Protein AF-A0A381WAN0-F1 (afdb_monomer_lite)

Radius of gyration: 17.05 Å; chains: 1; bounding box: 45×41×44 Å

Structure (mmCIF, N/CA/C/O backbone):
data_AF-A0A381WAN0-F1
#
_entry.id   AF-A0A381WAN0-F1
#
loop_
_atom_site.group_PDB
_atom_site.id
_atom_site.type_symbol
_atom_site.label_atom_id
_atom_site.label_alt_id
_atom_site.label_comp_id
_atom_site.label_asym_id
_atom_site.label_entity_id
_atom_site.label_seq_id
_atom_site.pdbx_PDB_ins_code
_atom_site.Cartn_x
_atom_site.Cartn_y
_atom_site.Cartn_z
_atom_site.occupancy
_atom_site.B_iso_or_equiv
_atom_site.auth_seq_id
_atom_site.auth_comp_id
_atom_site.auth_asym_id
_atom_site.auth_atom_id
_atom_site.pdbx_PDB_model_num
ATOM 1 N N . VAL A 1 1 ? -12.094 -20.732 0.635 1.00 91.94 1 VAL A N 1
ATOM 2 C CA . VAL A 1 1 ? -12.073 -19.251 0.608 1.00 91.94 1 VAL A CA 1
ATOM 3 C C . VAL A 1 1 ? -11.289 -18.803 1.822 1.00 91.94 1 VAL A C 1
ATOM 5 O O . VAL A 1 1 ? -11.557 -19.321 2.898 1.00 91.94 1 VAL A O 1
ATOM 8 N N . GLU A 1 2 ? -10.312 -17.922 1.647 1.00 93.00 2 GLU A N 1
ATOM 9 C CA . GLU A 1 2 ? -9.372 -17.504 2.698 1.00 93.00 2 GLU A CA 1
ATOM 10 C C . GLU A 1 2 ? -9.428 -15.987 2.864 1.00 93.00 2 GLU A C 1
ATOM 12 O O . GLU A 1 2 ? -9.506 -15.272 1.869 1.00 93.00 2 GLU A O 1
ATOM 17 N N . GLN A 1 3 ? -9.417 -15.479 4.098 1.00 94.25 3 GLN A N 1
ATOM 18 C CA . GLN A 1 3 ? -9.355 -14.033 4.329 1.00 94.25 3 GLN A CA 1
ATOM 19 C C . GLN A 1 3 ? -7.931 -13.531 4.047 1.00 94.25 3 GLN A C 1
ATOM 21 O O . GLN A 1 3 ? -6.957 -14.141 4.480 1.00 94.25 3 GLN A O 1
ATOM 26 N N . ILE A 1 4 ? -7.819 -12.413 3.333 1.00 94.31 4 ILE A N 1
ATOM 27 C CA . ILE A 1 4 ? -6.548 -11.773 2.963 1.00 94.31 4 ILE A CA 1
ATOM 28 C C . ILE A 1 4 ? -6.602 -10.275 3.283 1.00 94.31 4 ILE A C 1
ATOM 30 O O . ILE A 1 4 ? -7.686 -9.714 3.445 1.00 94.31 4 ILE A O 1
ATOM 34 N N . GLY A 1 5 ? -5.443 -9.612 3.349 1.00 92.00 5 GLY A N 1
ATOM 35 C CA . GLY A 1 5 ? -5.375 -8.171 3.638 1.00 92.00 5 GLY A CA 1
ATOM 36 C C . GLY A 1 5 ? -6.009 -7.300 2.546 1.00 92.00 5 GLY A C 1
ATOM 37 O O . GLY A 1 5 ? -6.728 -6.354 2.848 1.00 92.00 5 GLY A O 1
ATOM 38 N N . TYR A 1 6 ? -5.787 -7.646 1.278 1.00 95.12 6 TYR A N 1
ATOM 39 C CA . TYR A 1 6 ? -6.431 -7.028 0.118 1.00 95.12 6 TYR A CA 1
ATOM 40 C C . TYR A 1 6 ? -6.389 -7.985 -1.077 1.00 95.12 6 TYR A C 1
ATOM 42 O O . TYR A 1 6 ? -5.502 -8.837 -1.155 1.00 95.12 6 TYR A O 1
ATOM 50 N N . ALA A 1 7 ? -7.346 -7.859 -1.996 1.00 94.50 7 ALA A N 1
ATOM 51 C CA . ALA A 1 7 ? -7.358 -8.607 -3.250 1.00 94.50 7 ALA A CA 1
ATOM 52 C C . ALA A 1 7 ? -6.602 -7.849 -4.350 1.00 94.50 7 ALA A C 1
ATOM 54 O O . ALA A 1 7 ? -6.677 -6.624 -4.419 1.00 94.50 7 ALA A O 1
ATOM 55 N N . SER A 1 8 ? -5.912 -8.578 -5.232 1.00 92.81 8 SER A N 1
ATOM 56 C CA . SER A 1 8 ? -5.284 -7.973 -6.411 1.00 92.81 8 SER A CA 1
ATOM 57 C C . SER A 1 8 ? -6.340 -7.416 -7.364 1.00 92.81 8 SER A C 1
ATOM 59 O O . SER A 1 8 ? -7.332 -8.089 -7.657 1.00 92.81 8 SER A O 1
ATOM 61 N N . GLY A 1 9 ? -6.072 -6.239 -7.931 1.00 92.31 9 GLY A N 1
ATOM 62 C CA . GLY A 1 9 ? -6.914 -5.612 -8.955 1.00 92.31 9 GLY A CA 1
ATOM 63 C C . GLY A 1 9 ? -7.052 -6.437 -10.240 1.00 92.31 9 GLY A C 1
ATOM 64 O O . GLY A 1 9 ? -7.983 -6.215 -11.008 1.00 92.31 9 GLY A O 1
ATOM 65 N N . THR A 1 10 ? -6.182 -7.431 -10.453 1.00 91.06 10 THR A N 1
ATOM 66 C CA . THR A 1 10 ? -6.242 -8.347 -11.604 1.00 91.06 10 THR A CA 1
ATOM 67 C C . THR A 1 10 ? -7.562 -9.124 -11.665 1.00 91.06 10 THR A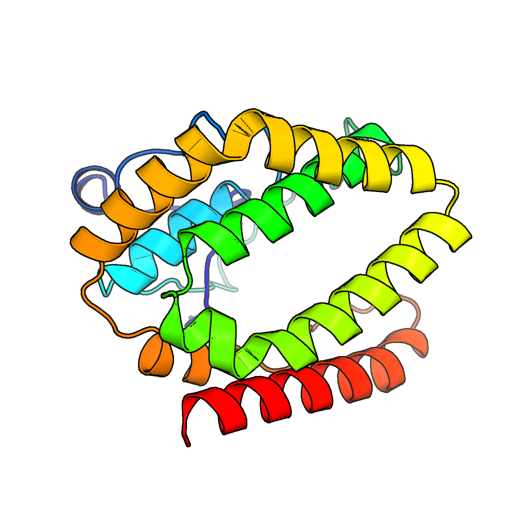 C 1
ATOM 69 O O . THR A 1 10 ? -8.105 -9.341 -12.744 1.00 91.06 10 THR A O 1
ATOM 72 N N . CYS A 1 11 ? -8.077 -9.550 -10.505 1.00 92.44 11 CYS A N 1
ATOM 73 C CA . CYS A 1 11 ? -9.336 -10.282 -10.371 1.00 92.44 11 CYS A CA 1
ATOM 74 C C . CYS A 1 11 ? -10.058 -9.836 -9.102 1.00 92.44 11 CYS A C 1
ATOM 76 O O . CYS A 1 11 ? -10.013 -10.517 -8.075 1.00 92.44 11 CYS A O 1
ATOM 78 N N . LEU A 1 12 ? -10.727 -8.689 -9.168 1.00 94.56 12 LEU A N 1
ATOM 79 C CA . LEU A 1 12 ? -11.474 -8.147 -8.042 1.00 94.56 12 LEU A CA 1
ATOM 80 C C . LEU A 1 12 ? -12.955 -8.043 -8.395 1.00 94.56 12 LEU A C 1
ATOM 82 O O . LEU A 1 12 ? -13.333 -7.417 -9.382 1.00 94.56 12 LEU A O 1
ATOM 86 N N . PHE A 1 13 ? -13.800 -8.625 -7.547 1.00 93.75 13 PHE A N 1
ATOM 87 C CA . PHE A 1 13 ? -15.247 -8.468 -7.618 1.00 93.75 13 PHE A CA 1
ATOM 88 C C . PHE A 1 13 ? -15.781 -8.028 -6.259 1.00 93.75 13 PHE A C 1
ATOM 90 O O . PHE A 1 13 ? -15.420 -8.589 -5.225 1.00 93.75 13 PHE A O 1
ATOM 97 N N . ALA A 1 14 ? -16.659 -7.030 -6.264 1.00 95.81 14 ALA A N 1
ATOM 98 C CA . ALA A 1 14 ? -17.357 -6.572 -5.075 1.00 95.81 14 ALA A CA 1
ATOM 99 C C . ALA A 1 14 ? -18.749 -6.042 -5.455 1.00 95.81 14 ALA A C 1
ATOM 101 O O . ALA A 1 14 ? -18.919 -5.500 -6.552 1.00 95.81 14 ALA A O 1
ATOM 102 N N . PRO A 1 15 ? -19.750 -6.144 -4.563 1.00 97.00 15 PRO A N 1
ATOM 103 C CA . PRO A 1 15 ? -21.035 -5.490 -4.767 1.00 97.00 15 PRO A CA 1
ATOM 104 C C . PRO A 1 15 ? -20.866 -3.982 -4.983 1.00 97.00 15 PRO A C 1
ATOM 106 O O . PRO A 1 15 ? -20.026 -3.346 -4.346 1.00 97.00 15 PRO A O 1
ATOM 109 N N . SER A 1 16 ? -21.721 -3.373 -5.808 1.00 97.25 16 SER A N 1
ATOM 110 C CA . SER A 1 16 ? -21.688 -1.920 -6.056 1.00 97.25 16 SER A CA 1
ATOM 111 C C . SER A 1 16 ? -21.803 -1.084 -4.772 1.00 97.25 16 SER A C 1
ATOM 113 O O . SER A 1 16 ? -21.262 0.018 -4.698 1.00 97.25 16 SER A O 1
ATOM 115 N N . SER A 1 17 ? -22.453 -1.617 -3.731 1.00 97.94 17 SER A N 1
ATOM 116 C CA . SER A 1 17 ? -22.525 -1.004 -2.401 1.00 97.94 17 SER A CA 1
ATOM 117 C C . SER A 1 17 ? -21.158 -0.827 -1.732 1.00 97.94 17 SER A C 1
ATOM 119 O O . SER A 1 17 ? -20.977 0.146 -1.002 1.00 97.94 17 SER A O 1
ATOM 121 N N . VAL A 1 18 ? -20.180 -1.700 -2.006 1.00 97.62 18 VAL A N 1
ATOM 122 C CA . VAL A 1 18 ? -18.802 -1.556 -1.511 1.00 97.62 18 VAL A CA 1
ATOM 123 C C . VAL A 1 18 ? -18.160 -0.314 -2.119 1.00 97.62 18 VAL A C 1
ATOM 125 O O . VAL A 1 18 ? -17.695 0.539 -1.374 1.00 97.62 18 VAL A O 1
ATOM 128 N N . PHE A 1 19 ? -18.218 -0.137 -3.441 1.00 97.00 19 PHE A N 1
ATOM 129 C CA . PHE A 1 19 ? -17.652 1.046 -4.104 1.00 97.00 19 PHE A CA 1
ATOM 130 C C . PHE A 1 19 ? -18.367 2.343 -3.717 1.00 97.00 19 PHE A C 1
ATOM 132 O O . PHE A 1 19 ? -17.719 3.371 -3.539 1.00 97.00 19 PHE A O 1
ATOM 139 N N . LYS A 1 20 ? -19.690 2.295 -3.505 1.00 97.50 20 LYS A N 1
ATOM 140 C CA . LYS A 1 20 ? -20.457 3.437 -2.977 1.00 97.50 20 LYS A CA 1
ATOM 141 C C . LYS A 1 20 ? -20.020 3.836 -1.564 1.00 97.50 20 LYS A C 1
ATOM 143 O O . LYS A 1 20 ? -20.083 5.012 -1.228 1.00 97.50 20 LYS A O 1
ATOM 148 N N . LYS A 1 21 ? -19.594 2.871 -0.740 1.00 97.38 21 LYS A N 1
ATOM 149 C CA . LYS A 1 21 ? -19.151 3.102 0.643 1.00 97.38 21 LYS A CA 1
ATOM 150 C C . LYS A 1 21 ? -17.671 3.488 0.741 1.00 97.38 21 LYS A C 1
ATOM 152 O O . LYS A 1 21 ? -17.328 4.347 1.540 1.00 97.38 21 LYS A O 1
ATOM 157 N N . VAL A 1 22 ? -16.804 2.829 -0.026 1.00 97.75 22 VAL A N 1
ATOM 158 C CA . VAL A 1 22 ? -15.337 2.968 0.045 1.00 97.75 22 VAL A CA 1
ATOM 159 C C . VAL A 1 22 ? -14.824 4.100 -0.853 1.00 97.75 22 VAL A C 1
ATOM 161 O O . VAL A 1 22 ? -13.784 4.692 -0.565 1.00 97.75 22 VAL A O 1
ATOM 164 N N . GLY A 1 23 ? -15.546 4.414 -1.931 1.00 97.06 23 GLY A N 1
ATOM 165 C CA . GLY A 1 23 ? -15.082 5.271 -3.019 1.00 97.06 23 GLY A CA 1
ATOM 166 C C . GLY A 1 23 ? -14.311 4.491 -4.088 1.00 97.06 23 GLY A C 1
ATOM 167 O O . GLY A 1 23 ? -13.930 3.335 -3.892 1.00 97.06 23 GLY A O 1
ATOM 168 N N . LEU A 1 24 ? -14.080 5.138 -5.231 1.00 96.06 24 LEU A N 1
ATOM 169 C CA . LEU A 1 24 ? -13.341 4.569 -6.365 1.00 96.06 24 LEU A CA 1
ATOM 170 C C . LEU A 1 24 ? -11.817 4.570 -6.114 1.00 96.06 24 LEU A C 1
ATOM 172 O O . LEU A 1 24 ? -11.365 4.746 -4.980 1.00 96.06 24 LEU A O 1
ATOM 176 N N . LEU A 1 25 ? -11.021 4.325 -7.158 1.00 97.19 25 LEU A N 1
ATOM 177 C CA . LEU A 1 25 ? -9.558 4.405 -7.102 1.00 97.19 25 LEU A CA 1
ATOM 178 C C . LEU A 1 25 ? -9.094 5.843 -6.841 1.00 97.19 25 LEU A C 1
ATOM 180 O O . LEU A 1 25 ? -9.738 6.802 -7.271 1.00 97.19 25 LEU A O 1
ATOM 184 N N . ASP A 1 26 ? -7.973 5.986 -6.137 1.00 97.62 26 ASP A N 1
ATOM 185 C CA . ASP A 1 26 ? -7.371 7.292 -5.896 1.00 97.62 26 ASP A CA 1
ATOM 186 C C . ASP A 1 26 ? -6.678 7.798 -7.174 1.00 97.62 26 ASP A C 1
ATOM 188 O O . ASP A 1 26 ? -5.692 7.197 -7.601 1.00 97.62 26 ASP A O 1
ATOM 192 N N . PRO A 1 27 ? -7.117 8.919 -7.779 1.00 97.12 27 PRO A N 1
ATOM 193 C CA . PRO A 1 27 ? -6.508 9.435 -9.005 1.00 97.12 27 PRO A CA 1
ATOM 194 C C . PRO A 1 27 ? -5.060 9.915 -8.813 1.00 97.12 27 PRO A C 1
ATOM 196 O O . PRO A 1 27 ? -4.377 10.227 -9.787 1.00 97.12 27 PRO A O 1
ATOM 199 N N . PHE A 1 28 ? -4.568 10.024 -7.575 1.00 97.69 28 PHE A N 1
ATOM 200 C CA . PHE A 1 28 ? -3.156 10.282 -7.300 1.00 97.69 28 PHE A CA 1
ATOM 201 C C . PHE A 1 28 ? -2.270 9.046 -7.506 1.00 97.69 28 PHE A C 1
ATOM 203 O O . PHE A 1 28 ? -1.055 9.205 -7.650 1.00 97.69 28 PHE A O 1
ATOM 210 N N . ILE A 1 29 ? -2.845 7.842 -7.514 1.00 97.56 29 ILE A N 1
ATOM 211 C CA . ILE A 1 29 ? -2.161 6.576 -7.781 1.00 97.56 29 ILE A CA 1
ATOM 212 C C . ILE A 1 29 ? -2.449 6.191 -9.234 1.00 97.56 29 ILE A C 1
ATOM 214 O O . ILE A 1 29 ? -3.497 5.642 -9.549 1.00 97.56 29 ILE A O 1
ATOM 218 N N . PHE A 1 30 ? -1.518 6.503 -10.136 1.00 94.56 30 PHE A N 1
ATOM 219 C CA . PHE A 1 30 ? -1.698 6.208 -11.560 1.00 94.56 30 PHE A CA 1
ATOM 220 C C . PHE A 1 30 ? -1.643 4.704 -11.864 1.00 94.56 30 PHE A C 1
ATOM 222 O O . PHE A 1 30 ? -2.495 4.191 -12.582 1.00 94.56 30 PHE A O 1
ATOM 229 N N . LEU A 1 31 ? -0.634 4.007 -11.331 1.00 92.44 31 LEU A N 1
ATOM 230 C CA . LEU A 1 31 ? -0.436 2.570 -11.517 1.00 92.44 31 LEU A CA 1
ATOM 231 C C . LEU A 1 31 ? 0.362 1.969 -10.352 1.00 92.44 31 LEU A C 1
ATOM 233 O O . LEU A 1 31 ? 1.216 2.654 -9.790 1.00 92.44 31 LEU A O 1
ATOM 237 N N . TYR A 1 32 ? 0.114 0.694 -10.039 1.00 94.75 32 TYR A N 1
ATOM 238 C CA . TYR A 1 32 ? 0.638 -0.056 -8.886 1.00 94.75 32 TYR A CA 1
ATOM 239 C C . TYR A 1 32 ? 0.209 0.502 -7.521 1.00 94.75 32 TYR A C 1
ATOM 241 O O . TYR A 1 32 ? 0.368 1.689 -7.238 1.00 94.75 32 TYR A O 1
ATOM 249 N N . HIS A 1 33 ? -0.214 -0.399 -6.629 1.00 97.50 33 HIS A N 1
ATOM 250 C CA . HIS A 1 33 ? -0.745 -0.106 -5.290 1.00 97.50 33 HIS A CA 1
ATOM 251 C C . HIS A 1 33 ? -2.099 0.622 -5.266 1.00 97.50 33 HIS A C 1
ATOM 253 O O . HIS A 1 33 ? -2.565 1.003 -4.196 1.00 97.50 33 HIS A O 1
ATOM 259 N N . ASP A 1 34 ? -2.756 0.787 -6.407 1.00 97.31 34 ASP A N 1
ATOM 260 C CA . ASP A 1 34 ? -4.132 1.275 -6.514 1.00 97.31 34 ASP A CA 1
ATOM 261 C C . ASP A 1 34 ? -5.132 0.261 -5.935 1.00 97.31 34 ASP A C 1
ATOM 263 O O . ASP A 1 34 ? -6.061 0.633 -5.214 1.00 97.31 34 ASP A O 1
ATOM 267 N N . ASP A 1 35 ? -4.880 -1.029 -6.160 1.00 96.88 35 ASP A N 1
ATOM 268 C CA . ASP A 1 35 ? -5.606 -2.135 -5.536 1.00 96.88 35 ASP A CA 1
ATOM 269 C C . ASP A 1 35 ? -5.309 -2.271 -4.034 1.00 96.88 35 ASP A C 1
ATOM 271 O O . ASP A 1 35 ? -6.233 -2.468 -3.239 1.00 96.88 35 ASP A O 1
ATOM 275 N N . LEU A 1 36 ? -4.046 -2.093 -3.630 1.00 97.31 36 LEU A N 1
ATOM 276 C CA . LEU A 1 36 ? -3.643 -2.007 -2.224 1.00 97.31 36 LEU A CA 1
ATOM 277 C C . LEU A 1 36 ? -4.386 -0.871 -1.512 1.00 97.31 36 LEU A C 1
ATOM 279 O O . LEU A 1 36 ? -4.966 -1.112 -0.459 1.00 97.31 36 LEU A O 1
ATOM 283 N N . ASP A 1 37 ? -4.386 0.345 -2.067 1.00 98.44 37 ASP A N 1
ATOM 284 C CA . ASP A 1 37 ? -5.087 1.494 -1.484 1.00 98.44 37 ASP A CA 1
ATOM 285 C C . ASP A 1 37 ? -6.586 1.217 -1.327 1.00 98.44 37 ASP A C 1
ATOM 287 O O . ASP A 1 37 ? -7.147 1.428 -0.249 1.00 98.44 37 ASP A O 1
ATOM 291 N N . LEU A 1 38 ? -7.235 0.699 -2.374 1.00 98.12 38 LEU A N 1
ATOM 292 C CA . LEU A 1 38 ? -8.654 0.353 -2.332 1.00 98.12 38 LEU A CA 1
ATOM 293 C C . LEU A 1 38 ? -8.954 -0.689 -1.248 1.00 98.12 38 LEU A C 1
ATOM 295 O O . LEU A 1 38 ? -9.888 -0.513 -0.460 1.00 98.12 38 LEU A O 1
ATOM 299 N N . GLY A 1 39 ? -8.162 -1.760 -1.194 1.00 97.62 39 GLY A N 1
ATOM 300 C CA . GLY A 1 39 ? -8.316 -2.820 -0.204 1.00 97.62 39 GLY A CA 1
ATOM 301 C C . GLY A 1 39 ? -8.050 -2.345 1.223 1.00 97.62 39 GLY A C 1
ATOM 302 O O . GLY A 1 39 ? -8.791 -2.709 2.135 1.00 97.62 39 GLY A O 1
ATOM 303 N N . TRP A 1 40 ? -7.060 -1.474 1.421 1.00 98.00 40 TRP A N 1
ATOM 304 C CA . TRP A 1 40 ? -6.745 -0.916 2.735 1.00 98.00 40 TRP A CA 1
ATOM 305 C C . TRP A 1 40 ? -7.866 -0.002 3.238 1.00 98.00 40 TRP A C 1
ATOM 307 O O . TRP A 1 40 ? -8.312 -0.156 4.377 1.00 98.00 40 TRP A O 1
ATOM 317 N N . ARG A 1 41 ? -8.418 0.868 2.379 1.00 98.31 41 ARG A N 1
ATOM 318 C CA . ARG A 1 41 ? -9.607 1.674 2.722 1.00 98.31 41 ARG A CA 1
ATOM 319 C C . ARG A 1 41 ? -10.810 0.805 3.056 1.00 98.31 41 ARG A C 1
ATOM 321 O O . ARG A 1 41 ? -11.540 1.094 4.002 1.00 98.31 41 ARG A O 1
ATOM 328 N N . ALA A 1 42 ? -11.028 -0.268 2.296 1.00 98.19 42 ALA A N 1
ATOM 329 C CA . ALA A 1 42 ? -12.093 -1.220 2.583 1.00 98.19 42 ALA A CA 1
ATOM 330 C C . ALA A 1 42 ? -11.905 -1.854 3.973 1.00 98.19 42 ALA A C 1
ATOM 332 O O . ALA A 1 42 ? -12.842 -1.846 4.778 1.00 98.19 42 ALA A O 1
ATOM 333 N N . ALA A 1 43 ? -10.688 -2.301 4.294 1.00 97.94 43 ALA A N 1
ATOM 334 C CA . ALA A 1 43 ? -10.353 -2.883 5.590 1.00 97.94 43 ALA A CA 1
ATOM 335 C C . ALA A 1 43 ? -10.548 -1.884 6.746 1.00 97.94 43 ALA A C 1
ATOM 337 O O . ALA A 1 43 ? -11.203 -2.216 7.734 1.00 97.94 43 ALA A O 1
ATOM 338 N N . GLN A 1 44 ? -10.105 -0.630 6.590 1.00 98.19 44 GLN A N 1
ATOM 339 C CA . GLN A 1 44 ? -10.341 0.465 7.549 1.00 98.19 44 GLN A CA 1
ATOM 340 C C . GLN A 1 44 ? -11.831 0.733 7.812 1.00 98.19 44 GLN A C 1
ATOM 342 O O . GLN A 1 44 ? -12.189 1.237 8.876 1.00 98.19 44 GLN A O 1
ATOM 347 N N . LEU A 1 45 ? -12.711 0.378 6.871 1.00 98.19 45 LEU A N 1
ATOM 348 C CA . LEU A 1 45 ? -14.168 0.491 6.983 1.00 98.19 45 LEU A CA 1
ATOM 349 C C . LEU A 1 45 ? -14.860 -0.813 7.428 1.00 98.19 45 LEU A C 1
ATOM 351 O O . LEU A 1 45 ? -16.100 -0.886 7.399 1.00 98.19 45 LEU A O 1
ATOM 355 N N . GLY A 1 46 ? -14.080 -1.825 7.821 1.00 97.12 46 GLY A N 1
ATOM 356 C CA . GLY A 1 46 ? -14.543 -3.135 8.287 1.00 97.12 46 GLY A CA 1
ATOM 357 C C . GLY A 1 46 ? -14.973 -4.091 7.171 1.00 97.12 46 GLY A C 1
ATOM 358 O O . GLY A 1 46 ? -15.685 -5.058 7.437 1.00 97.12 46 GLY A O 1
ATOM 359 N N . ILE A 1 47 ? -14.603 -3.821 5.918 1.00 97.62 47 ILE A N 1
ATOM 360 C CA . ILE A 1 47 ? -14.927 -4.670 4.767 1.00 97.62 47 ILE A CA 1
ATOM 361 C C . ILE A 1 47 ? -13.756 -5.621 4.525 1.00 97.62 47 ILE A C 1
ATOM 363 O O . ILE A 1 47 ? -12.637 -5.193 4.256 1.00 97.62 47 ILE A O 1
ATOM 367 N N . LYS A 1 48 ? -14.027 -6.922 4.621 1.00 96.25 48 LYS A N 1
ATOM 368 C CA . LYS A 1 48 ? -13.015 -7.975 4.506 1.00 96.25 48 LYS A CA 1
ATOM 369 C C . LYS A 1 48 ? -12.760 -8.352 3.047 1.00 96.25 48 LYS A C 1
ATOM 371 O O . LYS A 1 48 ? -13.699 -8.429 2.255 1.00 96.25 48 LYS A O 1
ATOM 376 N N . SER A 1 49 ? -11.501 -8.639 2.725 1.00 96.69 49 SER A N 1
ATOM 377 C CA . SER A 1 49 ? -11.089 -9.189 1.429 1.00 96.69 49 SER A CA 1
ATOM 378 C C . SER A 1 49 ? -10.874 -10.697 1.525 1.00 96.69 49 SER A C 1
ATOM 380 O O . SER A 1 49 ? -10.427 -11.203 2.557 1.00 96.69 49 SER A O 1
ATOM 382 N N . TYR A 1 50 ? -11.167 -11.416 0.440 1.00 96.06 50 TYR A N 1
ATOM 383 C CA . TYR A 1 50 ? -11.062 -12.872 0.394 1.00 96.06 50 TYR A CA 1
ATOM 384 C C . TYR A 1 50 ? -10.395 -13.364 -0.890 1.00 96.06 50 TYR A C 1
ATOM 386 O O . TYR A 1 50 ? -10.673 -12.865 -1.978 1.00 96.06 50 TYR A O 1
ATOM 394 N N . TYR A 1 51 ? -9.559 -14.391 -0.756 1.00 94.56 51 TYR A N 1
ATOM 395 C CA . TYR A 1 51 ? -9.016 -15.186 -1.848 1.00 94.56 51 TYR A CA 1
ATOM 396 C C . TYR A 1 51 ? -9.903 -16.412 -2.110 1.00 94.56 51 TYR A C 1
ATOM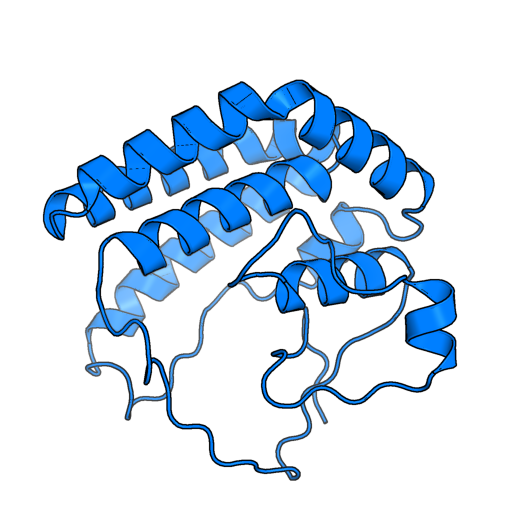 398 O O . TYR A 1 51 ? -10.258 -17.163 -1.190 1.00 94.56 51 TYR A O 1
ATOM 406 N N . VAL A 1 52 ? -10.261 -16.629 -3.378 1.00 95.25 52 VAL A N 1
ATOM 407 C CA . VAL A 1 52 ? -11.117 -17.736 -3.826 1.00 95.25 52 VAL A CA 1
ATOM 408 C C . VAL A 1 52 ? -10.311 -18.640 -4.768 1.00 95.25 52 VAL A C 1
ATOM 410 O O . VAL A 1 52 ? -10.295 -18.390 -5.971 1.00 95.25 52 VAL A O 1
ATOM 413 N N . PRO A 1 53 ? -9.649 -19.701 -4.263 1.00 92.19 53 PRO A N 1
ATOM 414 C CA . PRO A 1 53 ? -8.730 -20.514 -5.068 1.00 92.19 53 PRO A CA 1
ATOM 415 C C . PRO A 1 53 ? -9.413 -21.296 -6.201 1.00 92.19 53 PRO A C 1
ATOM 417 O O . PRO A 1 53 ? -8.748 -21.713 -7.141 1.00 92.19 53 PRO A O 1
ATOM 420 N N . SER A 1 54 ? -10.733 -21.494 -6.132 1.00 94.56 54 SER A N 1
ATOM 421 C CA . SER A 1 54 ? -11.514 -22.135 -7.196 1.00 94.56 54 SER A CA 1
ATOM 422 C C . SER A 1 54 ? -11.816 -21.211 -8.383 1.00 94.56 54 SER A C 1
ATOM 424 O O . SER A 1 54 ? -12.274 -21.695 -9.413 1.00 94.56 54 SER A O 1
ATOM 426 N N . SER A 1 55 ? -11.588 -19.899 -8.257 1.00 92.12 55 SER A N 1
ATOM 427 C CA . SER A 1 55 ? -11.792 -18.918 -9.327 1.00 92.12 55 SER A CA 1
ATOM 428 C C . SER A 1 55 ? -10.445 -18.538 -9.930 1.00 92.12 55 SER A C 1
ATOM 430 O O . SER A 1 55 ? -9.722 -17.711 -9.376 1.00 92.12 55 SER A O 1
ATOM 432 N N . VAL A 1 56 ? -10.101 -19.146 -11.063 1.00 91.25 56 VAL A N 1
ATOM 433 C CA . VAL A 1 56 ? -8.797 -18.965 -11.712 1.00 91.25 56 VAL A CA 1
ATOM 434 C C . VAL A 1 56 ? -8.942 -18.076 -12.942 1.00 91.25 56 VAL A C 1
ATOM 436 O O . VAL A 1 56 ? -9.746 -18.361 -13.826 1.00 91.25 56 VAL A O 1
ATOM 439 N N . ILE A 1 57 ? -8.120 -17.029 -13.016 1.00 90.31 57 ILE A N 1
ATOM 440 C CA . ILE A 1 57 ? -7.922 -16.235 -14.231 1.00 90.31 57 ILE A CA 1
ATOM 441 C C . ILE A 1 57 ? -6.444 -16.248 -14.626 1.00 90.31 57 ILE A C 1
ATOM 443 O O . ILE A 1 57 ? -5.562 -16.282 -13.767 1.00 90.31 57 ILE A O 1
ATOM 447 N N . TYR A 1 58 ? -6.167 -16.204 -15.927 1.00 89.00 58 TYR A N 1
ATOM 448 C CA . TYR A 1 58 ? -4.804 -16.132 -16.448 1.00 89.00 58 TYR A CA 1
ATOM 449 C C . TYR A 1 58 ? -4.456 -14.681 -16.773 1.00 89.00 58 TYR A C 1
ATOM 451 O O . TYR A 1 58 ? -5.165 -14.024 -17.533 1.00 89.00 58 TYR A O 1
ATOM 459 N N . HIS A 1 59 ? -3.361 -14.183 -16.201 1.00 85.44 59 HIS A N 1
ATOM 460 C CA . HIS A 1 59 ? -2.893 -12.814 -16.393 1.00 85.44 59 HIS A CA 1
ATOM 461 C C . HIS A 1 59 ? -1.449 -12.804 -16.896 1.00 85.44 59 HIS A C 1
ATOM 463 O O . HIS A 1 59 ? -0.583 -13.469 -16.328 1.00 85.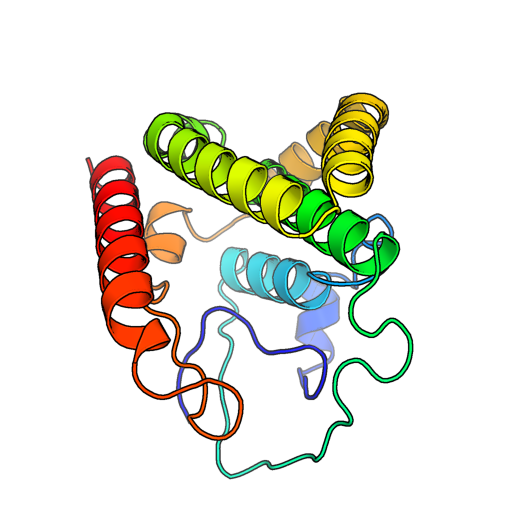44 59 HIS A O 1
ATOM 469 N N . ALA A 1 60 ? -1.189 -12.042 -17.959 1.00 83.31 60 ALA A N 1
ATOM 470 C CA . ALA A 1 60 ? 0.152 -11.856 -18.498 1.00 83.31 60 ALA A CA 1
ATOM 471 C C . ALA A 1 60 ? 0.901 -10.792 -17.679 1.00 83.31 60 ALA A C 1
ATOM 473 O O . ALA A 1 60 ? 0.671 -9.591 -17.830 1.00 83.31 60 ALA A O 1
ATOM 474 N N . GLU A 1 61 ? 1.792 -11.236 -16.792 1.00 72.75 61 GLU A N 1
ATOM 475 C CA . GLU A 1 61 ? 2.505 -10.347 -15.876 1.00 72.75 61 GLU A CA 1
ATOM 476 C C . GLU A 1 61 ? 3.473 -9.400 -16.609 1.00 72.75 61 GLU A C 1
ATOM 478 O O . GLU A 1 61 ? 4.216 -9.803 -17.501 1.00 72.75 61 GLU A O 1
ATOM 483 N N . SER A 1 62 ? 3.522 -8.133 -16.173 1.00 70.31 62 SER A N 1
ATOM 484 C CA . SER A 1 62 ? 4.537 -7.145 -16.578 1.00 70.31 62 SER A CA 1
ATOM 485 C C . SER A 1 62 ? 4.650 -6.895 -18.092 1.00 70.31 62 SER A C 1
ATOM 487 O O . SER A 1 62 ? 5.679 -6.393 -18.544 1.00 70.31 62 SER A O 1
ATOM 489 N N . TYR A 1 63 ? 3.589 -7.170 -18.856 1.00 69.81 63 TYR A N 1
ATOM 490 C CA . TYR A 1 63 ? 3.588 -7.108 -20.321 1.00 69.81 63 TYR A CA 1
ATOM 491 C C . TYR A 1 63 ? 4.039 -5.752 -20.891 1.00 69.81 63 TYR A C 1
ATOM 493 O O . TYR A 1 63 ? 4.791 -5.711 -21.858 1.00 69.81 63 TYR A O 1
ATOM 501 N N . MET A 1 64 ? 3.618 -4.637 -20.279 1.00 72.06 64 MET A N 1
ATOM 502 C CA . MET A 1 64 ? 3.925 -3.298 -20.801 1.00 72.06 64 MET A CA 1
ATOM 503 C C . MET A 1 64 ? 5.249 -2.713 -20.297 1.00 72.06 64 MET A C 1
ATOM 505 O O . MET A 1 64 ? 6.037 -2.201 -21.084 1.00 72.06 64 MET A O 1
ATOM 509 N N . LEU A 1 65 ? 5.489 -2.731 -18.981 1.00 76.94 65 LEU A N 1
ATOM 510 C CA . LEU A 1 65 ? 6.632 -2.023 -18.385 1.00 76.94 65 LEU A CA 1
ATOM 511 C C . LEU A 1 65 ? 7.851 -2.922 -18.138 1.00 76.94 65 LEU A C 1
ATOM 513 O O . LEU A 1 65 ? 8.961 -2.410 -18.001 1.00 76.94 65 LEU A O 1
ATOM 517 N N . GLY A 1 66 ? 7.689 -4.246 -18.068 1.00 84.25 66 GLY A N 1
ATOM 518 C CA . GLY A 1 66 ? 8.799 -5.148 -17.758 1.00 84.25 66 GLY A CA 1
ATOM 519 C C . GLY A 1 66 ? 9.558 -4.736 -16.487 1.00 84.25 66 GLY A C 1
ATOM 520 O O . GLY A 1 66 ? 8.957 -4.370 -15.477 1.00 84.25 66 GLY A O 1
ATOM 521 N N . TRP A 1 67 ? 10.889 -4.789 -16.535 1.00 84.94 67 TRP A N 1
ATOM 522 C CA . TRP A 1 67 ? 11.792 -4.347 -15.465 1.00 84.94 67 TRP A CA 1
ATOM 523 C C . TRP A 1 67 ? 12.479 -3.030 -15.842 1.00 84.94 67 TRP A C 1
ATOM 525 O O . TRP A 1 67 ? 13.645 -3.015 -16.227 1.00 84.94 67 TRP A O 1
ATOM 535 N N . ASN A 1 68 ? 11.754 -1.914 -15.745 1.00 92.19 68 ASN A N 1
ATOM 536 C CA . ASN A 1 68 ? 12.275 -0.596 -16.107 1.00 92.19 68 ASN A CA 1
ATOM 537 C C . ASN A 1 68 ? 12.184 0.430 -14.962 1.00 92.19 68 ASN A C 1
ATOM 539 O O . ASN A 1 68 ? 11.449 0.257 -13.988 1.00 92.19 68 ASN A O 1
ATOM 543 N N . SER A 1 69 ? 12.926 1.529 -15.111 1.00 94.44 69 SER A N 1
ATOM 544 C CA . SER A 1 69 ? 13.001 2.632 -14.138 1.00 94.44 69 SER A CA 1
ATOM 545 C C . SER A 1 69 ? 11.633 3.251 -13.806 1.00 94.44 69 SER A C 1
ATOM 547 O O . SER A 1 69 ? 11.401 3.693 -12.681 1.00 94.44 69 SER A O 1
ATOM 549 N N . GLU A 1 70 ? 10.698 3.252 -14.759 1.00 95.31 70 GLU A N 1
ATOM 550 C CA . GLU A 1 70 ? 9.363 3.821 -14.569 1.00 95.31 70 GLU A CA 1
ATOM 551 C C . GLU A 1 70 ? 8.504 2.959 -13.643 1.00 95.31 70 GLU A C 1
ATOM 553 O O . GLU A 1 70 ? 7.900 3.476 -12.704 1.00 95.31 70 GLU A O 1
ATOM 558 N N . LYS A 1 71 ? 8.532 1.633 -13.815 1.00 94.50 71 LYS A N 1
ATOM 559 C CA . LYS A 1 71 ? 7.868 0.694 -12.903 1.00 94.50 71 LYS A CA 1
ATOM 560 C C . LYS A 1 71 ? 8.343 0.881 -11.466 1.00 94.50 71 LYS A C 1
ATOM 562 O O . LYS A 1 71 ? 7.528 0.993 -10.553 1.00 94.50 71 LYS A O 1
ATOM 567 N N . PHE A 1 72 ? 9.658 0.933 -11.270 1.00 96.00 72 PHE A N 1
ATOM 568 C CA . PHE A 1 72 ? 10.252 1.083 -9.943 1.00 96.00 72 PHE A CA 1
ATOM 569 C C . PHE A 1 72 ? 9.985 2.464 -9.326 1.00 96.00 72 PHE A C 1
ATOM 571 O O . PHE A 1 72 ? 9.817 2.565 -8.114 1.00 96.00 72 PHE A O 1
ATOM 578 N N . PHE A 1 73 ? 9.859 3.518 -10.135 1.00 97.94 73 PHE A N 1
ATOM 579 C CA . PHE A 1 73 ? 9.403 4.819 -9.640 1.00 97.94 73 PHE A CA 1
ATOM 580 C C . PHE A 1 73 ? 7.989 4.737 -9.053 1.00 97.94 73 PHE A C 1
ATOM 582 O O . PHE A 1 73 ? 7.794 5.131 -7.904 1.00 97.94 73 PHE A O 1
ATOM 589 N N . TRP A 1 74 ? 7.028 4.185 -9.800 1.00 97.62 74 TRP A N 1
ATOM 590 C CA . TRP A 1 74 ? 5.641 4.084 -9.342 1.00 97.62 74 TRP A CA 1
ATOM 591 C C . TRP A 1 74 ? 5.484 3.173 -8.126 1.00 97.62 74 TRP A C 1
ATOM 593 O O . TRP A 1 74 ? 4.810 3.556 -7.170 1.00 97.62 74 TRP A O 1
ATOM 603 N N . LEU A 1 75 ? 6.157 2.016 -8.116 1.00 96.88 75 LEU A N 1
ATOM 604 C CA . LEU A 1 75 ? 6.152 1.104 -6.969 1.00 96.88 75 LEU A CA 1
ATOM 605 C C . LEU A 1 75 ? 6.619 1.810 -5.694 1.00 96.88 75 LEU A C 1
ATOM 607 O O . LEU A 1 75 ? 5.921 1.790 -4.685 1.00 96.88 75 LEU A O 1
ATOM 611 N N . GLU A 1 76 ? 7.773 2.476 -5.731 1.00 98.06 76 GLU A N 1
ATOM 612 C CA . GLU A 1 76 ? 8.309 3.106 -4.527 1.00 98.06 76 GLU A CA 1
ATOM 613 C C . GLU A 1 76 ? 7.504 4.319 -4.078 1.00 98.06 76 GLU A C 1
ATOM 615 O O . GLU A 1 76 ? 7.203 4.468 -2.889 1.00 98.06 76 GLU A O 1
ATOM 620 N N . ARG A 1 77 ? 7.148 5.185 -5.031 1.00 98.25 77 ARG A N 1
ATOM 621 C CA . ARG A 1 77 ? 6.365 6.385 -4.756 1.00 98.25 77 ARG A CA 1
ATOM 622 C C . ARG A 1 77 ? 5.041 5.990 -4.105 1.00 98.25 77 ARG A C 1
ATOM 624 O O . ARG A 1 77 ? 4.699 6.535 -3.056 1.00 98.25 77 ARG A O 1
ATOM 631 N N . ASN A 1 78 ? 4.321 5.022 -4.674 1.00 98.62 78 ASN A N 1
ATOM 632 C CA . ASN A 1 78 ? 3.007 4.625 -4.169 1.00 98.62 78 ASN A CA 1
ATOM 633 C C . ASN A 1 78 ? 3.091 3.798 -2.882 1.00 98.62 78 ASN A C 1
ATOM 635 O O . ASN A 1 78 ? 2.234 3.965 -2.015 1.00 98.62 78 ASN A O 1
ATOM 639 N N . ARG A 1 79 ? 4.147 2.994 -2.687 1.00 98.12 79 ARG A N 1
ATOM 640 C CA . ARG A 1 79 ? 4.411 2.309 -1.411 1.00 98.12 79 ARG A CA 1
ATOM 641 C C . ARG A 1 79 ? 4.502 3.309 -0.261 1.00 98.12 79 ARG A C 1
ATOM 643 O O . ARG A 1 79 ? 3.816 3.151 0.746 1.00 98.12 79 ARG A O 1
ATOM 650 N N . LYS A 1 80 ? 5.336 4.344 -0.402 1.00 98.38 80 LYS A N 1
ATOM 651 C CA . LYS A 1 80 ? 5.500 5.375 0.634 1.00 98.38 80 LYS A CA 1
ATOM 652 C C . LYS A 1 80 ? 4.256 6.241 0.795 1.00 98.38 80 LYS A C 1
ATOM 654 O O . LYS A 1 80 ? 3.889 6.521 1.930 1.00 98.38 80 LYS A O 1
ATOM 659 N N . TYR A 1 81 ? 3.588 6.596 -0.303 1.00 98.75 81 TYR A N 1
ATOM 660 C CA . TYR A 1 81 ? 2.300 7.286 -0.254 1.00 98.75 81 TYR A CA 1
ATOM 661 C C . TYR A 1 81 ? 1.289 6.530 0.615 1.00 98.75 81 TYR A C 1
ATOM 663 O O . TYR A 1 81 ? 0.793 7.097 1.582 1.00 98.75 81 TYR A O 1
ATOM 671 N N . CYS A 1 82 ? 1.073 5.236 0.348 1.00 98.56 82 CYS A N 1
ATOM 672 C CA . CYS A 1 82 ? 0.135 4.418 1.116 1.00 98.56 82 CYS A CA 1
ATOM 673 C C . CYS A 1 82 ? 0.510 4.359 2.603 1.00 98.56 82 CYS A C 1
ATOM 675 O O . CYS A 1 82 ? -0.351 4.516 3.461 1.00 98.56 82 CYS A O 1
ATOM 677 N N . LEU A 1 83 ? 1.798 4.188 2.927 1.00 98.12 83 LEU A N 1
ATOM 678 C CA . LEU A 1 83 ? 2.259 4.198 4.320 1.00 98.12 83 LEU A CA 1
ATOM 679 C C . LEU A 1 83 ? 1.968 5.533 5.025 1.00 98.12 83 LEU A C 1
ATOM 681 O O . LEU A 1 83 ? 1.639 5.527 6.207 1.00 98.12 83 LEU A O 1
ATOM 685 N N . GLN A 1 84 ? 2.095 6.659 4.319 1.00 98.25 84 GLN A N 1
ATOM 686 C CA . GLN A 1 84 ? 1.863 8.001 4.862 1.00 98.25 84 GLN A CA 1
ATOM 687 C C . GLN A 1 84 ? 0.380 8.359 4.992 1.00 98.25 84 GLN A C 1
ATOM 689 O O . GLN A 1 84 ? 0.044 9.212 5.808 1.00 98.25 84 GLN A O 1
ATOM 694 N N . THR A 1 85 ? -0.495 7.758 4.183 1.00 98.56 85 THR A N 1
ATOM 695 C CA . THR A 1 85 ? -1.928 8.081 4.180 1.00 98.56 85 THR A CA 1
ATOM 696 C C . THR A 1 85 ? -2.782 7.099 4.968 1.00 98.56 85 THR A C 1
ATOM 698 O O . THR A 1 85 ? -3.864 7.485 5.398 1.00 98.56 85 THR A O 1
ATOM 701 N N . HIS A 1 86 ? -2.334 5.851 5.153 1.00 98.31 86 HIS A N 1
ATOM 702 C CA . HIS A 1 86 ? -3.135 4.807 5.807 1.00 98.31 86 HIS A CA 1
ATOM 703 C C . HIS A 1 86 ? -2.808 4.587 7.277 1.00 98.31 86 HIS A C 1
ATOM 705 O O . HIS A 1 86 ? -3.708 4.218 8.031 1.00 98.31 86 HIS A O 1
ATOM 711 N N . TYR A 1 87 ? -1.566 4.816 7.702 1.00 98.00 87 TYR A N 1
ATOM 712 C CA . TYR A 1 87 ? -1.209 4.735 9.116 1.00 98.00 87 TYR A CA 1
ATOM 713 C C . TYR A 1 87 ? -1.436 6.067 9.815 1.00 98.00 87 TYR A C 1
ATOM 715 O O . TYR A 1 87 ? -0.953 7.100 9.357 1.00 98.00 87 TYR A O 1
ATOM 723 N N . SER A 1 88 ? -2.107 6.012 10.963 1.00 97.88 88 SER A N 1
ATOM 724 C CA . SER A 1 88 ? -2.183 7.096 11.938 1.00 97.88 88 SER A CA 1
ATOM 725 C C . SER A 1 88 ? -0.781 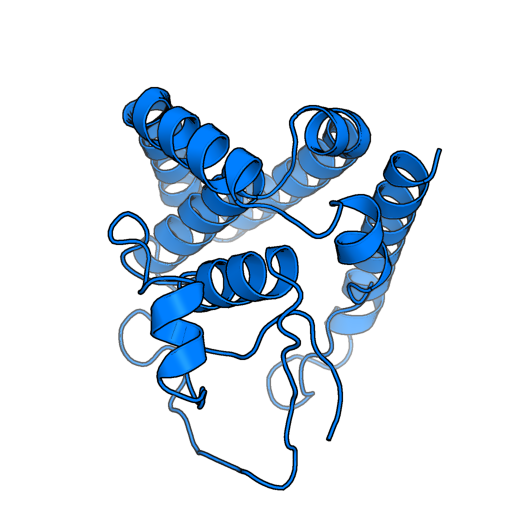7.579 12.309 1.00 97.88 88 SER A C 1
ATOM 727 O O . SER A 1 88 ? 0.190 6.811 12.319 1.00 97.88 88 SER A O 1
ATOM 729 N N . LYS A 1 89 ? -0.668 8.859 12.672 1.00 97.19 89 LYS A N 1
ATOM 730 C CA . LYS A 1 89 ? 0.602 9.451 13.130 1.00 97.19 89 LYS A CA 1
ATOM 731 C C . LYS A 1 89 ? 1.222 8.680 14.306 1.00 97.19 89 LYS A C 1
ATOM 733 O O . LYS A 1 89 ? 2.443 8.540 14.345 1.00 97.19 89 LYS A O 1
ATOM 738 N N . ASP A 1 90 ? 0.401 8.152 15.217 1.00 97.06 90 ASP A N 1
ATOM 739 C CA . ASP A 1 90 ? 0.854 7.325 16.346 1.00 97.06 90 ASP A CA 1
ATOM 740 C C . ASP A 1 90 ? 1.477 6.006 15.868 1.00 97.06 90 ASP A C 1
ATOM 742 O O . ASP A 1 90 ? 2.652 5.737 16.128 1.00 97.06 90 ASP A O 1
ATOM 746 N N . THR A 1 91 ? 0.736 5.233 15.068 1.00 97.81 91 THR A N 1
ATOM 747 C CA . THR A 1 91 ? 1.224 3.958 14.521 1.00 97.81 91 THR A CA 1
ATOM 748 C C . THR A 1 91 ? 2.485 4.159 13.695 1.00 97.81 91 THR A C 1
ATOM 750 O O . THR A 1 91 ? 3.471 3.445 13.887 1.00 97.81 91 THR A O 1
ATOM 753 N N . TYR A 1 92 ? 2.491 5.166 12.817 1.00 97.31 92 TYR A N 1
ATOM 754 C CA . TYR A 1 92 ? 3.645 5.496 11.986 1.00 97.31 92 TYR A CA 1
ATOM 755 C C . TYR A 1 92 ? 4.880 5.825 12.836 1.00 97.31 92 TYR A C 1
ATOM 757 O O . TYR A 1 92 ? 5.977 5.361 12.521 1.00 97.31 92 TYR A O 1
ATOM 765 N N . SER A 1 93 ? 4.711 6.582 13.926 1.00 97.38 93 SER A N 1
ATOM 766 C CA . SER A 1 93 ? 5.787 6.911 14.869 1.00 97.38 93 SER A CA 1
ATOM 767 C C . SER A 1 93 ? 6.352 5.657 15.545 1.00 97.38 93 SER A C 1
ATOM 769 O O . SER A 1 93 ? 7.566 5.432 15.516 1.00 97.38 93 SER A O 1
ATOM 771 N N . LYS A 1 94 ? 5.481 4.775 16.055 1.00 97.44 94 LYS A N 1
ATOM 772 C CA . LYS A 1 94 ? 5.870 3.515 16.715 1.00 97.44 94 LYS A CA 1
ATOM 773 C C . LYS A 1 94 ? 6.696 2.602 15.803 1.00 97.44 94 LYS A C 1
ATOM 775 O O . LYS A 1 94 ? 7.698 2.024 16.230 1.00 97.44 94 LYS A O 1
ATOM 780 N N . ILE A 1 95 ? 6.333 2.500 14.522 1.00 97.12 95 ILE A N 1
ATOM 781 C CA . ILE A 1 95 ? 7.042 1.641 13.556 1.00 97.12 95 ILE A CA 1
ATOM 782 C C . ILE A 1 95 ? 8.145 2.358 12.772 1.00 97.12 95 ILE A C 1
ATOM 784 O O . ILE A 1 95 ? 8.820 1.718 11.959 1.00 97.12 95 ILE A O 1
ATOM 788 N N . HIS A 1 96 ? 8.377 3.650 13.018 1.00 96.88 96 HIS A N 1
ATOM 789 C CA . HIS A 1 96 ? 9.277 4.484 12.220 1.00 96.88 96 HIS A CA 1
ATOM 790 C C . HIS A 1 96 ? 10.683 3.885 12.093 1.00 96.88 96 HIS A C 1
ATOM 792 O O . HIS A 1 96 ? 11.224 3.787 10.993 1.00 96.88 96 HIS A O 1
ATOM 798 N N . SER A 1 97 ? 11.255 3.401 13.200 1.00 96.31 97 SER A N 1
ATOM 799 C CA . SER A 1 97 ? 12.589 2.781 13.202 1.00 96.31 97 SER A CA 1
ATOM 800 C C . SER A 1 97 ? 12.674 1.539 12.302 1.00 96.31 97 SER A C 1
ATOM 802 O O . SER A 1 97 ? 13.671 1.337 11.606 1.00 96.31 97 SER A O 1
ATOM 804 N N . THR A 1 98 ? 11.612 0.730 12.263 1.00 97.00 98 THR A N 1
ATOM 805 C CA . THR A 1 98 ? 11.531 -0.448 11.390 1.00 97.00 98 THR A CA 1
ATOM 806 C C . THR A 1 98 ? 11.369 -0.027 9.932 1.00 97.00 98 THR A C 1
ATOM 808 O O . THR A 1 98 ? 12.045 -0.576 9.062 1.00 97.00 98 THR A O 1
ATOM 811 N N . LEU A 1 99 ? 10.538 0.983 9.656 1.00 97.00 99 LEU A N 1
ATOM 812 C CA . LEU A 1 99 ? 10.368 1.527 8.307 1.00 97.00 99 LEU A CA 1
ATOM 813 C C . LEU A 1 99 ? 11.661 2.136 7.756 1.00 97.00 99 LEU A C 1
ATOM 815 O O . LEU A 1 99 ? 11.949 1.943 6.580 1.00 97.00 99 LEU A O 1
ATOM 819 N N . MET A 1 100 ? 12.461 2.809 8.586 1.00 97.12 100 MET A N 1
ATOM 820 C CA . MET A 1 100 ? 13.765 3.351 8.186 1.00 97.12 100 MET A CA 1
ATOM 821 C C . MET A 1 100 ? 14.749 2.248 7.790 1.00 97.12 100 MET A C 1
ATOM 823 O O . MET A 1 100 ? 15.438 2.368 6.778 1.00 97.12 100 MET A O 1
ATOM 827 N N . LEU A 1 101 ? 14.782 1.144 8.543 1.00 97.00 101 LEU A N 1
ATOM 828 C CA . LEU A 1 101 ? 15.601 -0.016 8.194 1.00 97.00 101 LEU A CA 1
ATOM 829 C C . LEU A 1 101 ? 15.134 -0.661 6.882 1.00 97.00 101 LEU A C 1
ATOM 831 O O . LEU A 1 101 ? 15.958 -0.978 6.027 1.00 97.00 101 LEU A O 1
ATOM 835 N N . VAL A 1 102 ? 13.821 -0.824 6.697 1.00 96.50 102 VAL A N 1
ATOM 836 C CA . VAL A 1 102 ? 13.258 -1.317 5.431 1.00 96.50 102 VAL A CA 1
ATOM 837 C C . VAL A 1 102 ? 13.620 -0.377 4.282 1.00 96.50 102 VAL A C 1
ATOM 839 O O . VAL A 1 102 ? 14.069 -0.849 3.242 1.00 96.50 102 VAL A O 1
ATOM 842 N N . ASP A 1 103 ? 13.484 0.938 4.459 1.00 97.38 103 ASP A N 1
ATOM 843 C CA . ASP A 1 103 ? 13.807 1.912 3.414 1.00 97.38 103 ASP A CA 1
ATOM 844 C C . ASP A 1 103 ? 15.289 1.863 3.038 1.00 97.38 103 ASP A C 1
ATOM 846 O O . ASP A 1 103 ? 15.604 1.878 1.852 1.00 97.38 103 ASP A O 1
ATOM 850 N N . LEU A 1 104 ? 16.197 1.711 4.008 1.00 97.56 104 LEU A N 1
ATOM 851 C CA . LEU A 1 104 ? 17.626 1.514 3.746 1.00 97.56 104 LEU A CA 1
ATOM 852 C C . LEU A 1 104 ? 17.876 0.279 2.867 1.00 97.56 104 LEU A C 1
ATOM 854 O O . LEU A 1 104 ? 18.609 0.361 1.882 1.00 97.56 104 LEU A O 1
ATOM 858 N N . LEU A 1 105 ? 17.242 -0.856 3.177 1.00 96.31 105 LEU A N 1
ATOM 859 C CA . LEU A 1 105 ? 17.355 -2.071 2.363 1.00 96.31 105 LEU A CA 1
ATOM 860 C C . LEU A 1 105 ? 16.802 -1.861 0.946 1.00 96.31 105 LEU A C 1
ATOM 862 O O . LEU A 1 105 ? 17.387 -2.347 -0.023 1.00 96.31 105 LEU A O 1
ATOM 866 N N . VAL A 1 106 ? 15.711 -1.104 0.809 1.00 96.44 106 VAL A N 1
ATOM 867 C CA . VAL A 1 106 ? 15.146 -0.739 -0.496 1.00 96.44 106 VAL A CA 1
ATOM 868 C C . VAL A 1 106 ? 16.095 0.187 -1.265 1.00 96.44 106 VAL A C 1
ATOM 870 O O . VAL A 1 106 ? 16.317 -0.041 -2.449 1.00 96.44 106 VAL A O 1
ATOM 873 N N . TRP A 1 107 ? 16.728 1.176 -0.627 1.00 98.06 107 TRP A N 1
ATOM 874 C CA . TRP A 1 107 ? 17.760 2.008 -1.264 1.00 98.06 107 TRP A CA 1
ATOM 875 C C . TRP A 1 107 ? 18.918 1.170 -1.807 1.00 98.06 107 TRP A C 1
ATOM 877 O O . TRP A 1 107 ? 19.298 1.338 -2.967 1.00 98.06 107 TRP A O 1
ATOM 887 N N . LEU A 1 108 ? 19.438 0.236 -1.005 1.00 97.62 108 LEU A N 1
ATOM 888 C CA . LEU A 1 108 ? 20.500 -0.681 -1.427 1.00 97.62 108 LEU A CA 1
ATOM 889 C C . LEU A 1 108 ? 20.052 -1.562 -2.601 1.00 97.62 108 LEU A C 1
ATOM 891 O O . LEU A 1 108 ? 20.808 -1.749 -3.554 1.00 97.62 108 LEU A O 1
ATOM 895 N N . PHE A 1 109 ? 18.810 -2.052 -2.579 1.00 95.12 109 PHE A N 1
ATOM 896 C CA . PHE A 1 109 ? 18.242 -2.808 -3.694 1.00 95.12 109 PHE A CA 1
ATOM 897 C C . PHE A 1 109 ? 18.172 -1.965 -4.976 1.00 95.12 109 PHE A C 1
ATOM 899 O O . PHE A 1 109 ? 18.682 -2.399 -6.010 1.00 95.12 109 PHE A O 1
ATOM 906 N N . TYR A 1 110 ? 17.617 -0.749 -4.917 1.00 97.06 110 TYR A N 1
ATOM 907 C CA . TYR A 1 110 ? 17.504 0.142 -6.080 1.00 97.06 110 TYR A CA 1
ATOM 908 C C . TYR A 1 110 ? 18.879 0.528 -6.630 1.00 97.06 110 TYR A C 1
ATOM 910 O O . TYR A 1 110 ? 19.058 0.547 -7.847 1.00 97.06 110 TYR A O 1
ATOM 918 N N . LEU A 1 111 ? 19.861 0.768 -5.756 1.00 96.75 111 LEU A N 1
ATOM 919 C CA . LEU A 1 111 ? 21.249 0.993 -6.152 1.00 96.75 111 LEU A CA 1
ATOM 920 C C . LEU A 1 111 ? 21.817 -0.229 -6.890 1.00 96.75 111 LEU A C 1
ATOM 922 O O . LEU A 1 111 ? 22.304 -0.091 -8.008 1.00 96.75 111 LEU A O 1
ATOM 926 N N . SER A 1 112 ? 21.684 -1.429 -6.312 1.00 95.94 112 SER A N 1
ATOM 927 C CA . SER A 1 112 ? 22.210 -2.677 -6.892 1.00 95.94 112 SER A CA 1
ATOM 928 C C . SER A 1 112 ? 21.598 -3.043 -8.250 1.00 95.94 112 SER A C 1
ATOM 930 O O . SER A 1 112 ? 22.203 -3.781 -9.024 1.00 95.94 112 SER A O 1
ATOM 932 N N . LYS A 1 113 ? 20.389 -2.546 -8.541 1.00 93.56 113 LYS A N 1
ATOM 933 C CA . LYS A 1 113 ? 19.660 -2.789 -9.794 1.00 93.56 113 LYS A CA 1
ATOM 934 C C . LYS A 1 113 ? 19.747 -1.633 -10.793 1.00 93.56 113 LYS A C 1
ATOM 936 O O . LYS A 1 113 ? 19.120 -1.711 -11.841 1.00 93.56 113 LYS A O 1
ATOM 941 N N . GLY A 1 114 ? 20.505 -0.574 -10.492 1.00 95.75 114 GLY A N 1
ATOM 942 C CA . GLY A 1 114 ? 20.655 0.582 -11.385 1.00 95.75 114 GLY A CA 1
ATOM 943 C C . GLY A 1 114 ? 19.434 1.510 -11.439 1.00 95.75 114 GLY A C 1
ATOM 944 O O . GLY A 1 114 ? 19.335 2.349 -12.328 1.00 95.75 114 GLY A O 1
ATOM 945 N N . PHE A 1 115 ? 18.509 1.406 -10.481 1.00 97.00 115 PHE A N 1
ATOM 946 C CA . PHE A 1 115 ? 17.283 2.212 -10.408 1.00 97.00 115 PHE A CA 1
ATOM 947 C C . PHE A 1 115 ? 17.363 3.354 -9.386 1.00 97.00 115 PHE A C 1
ATOM 949 O O . PHE A 1 115 ? 16.339 3.906 -8.986 1.00 97.00 115 PHE A O 1
ATOM 956 N N . LEU A 1 116 ? 18.566 3.759 -8.967 1.00 97.50 116 LEU A N 1
ATOM 957 C CA . LEU A 1 116 ? 18.745 4.837 -7.987 1.00 97.50 116 LEU A CA 1
ATOM 958 C C . LEU A 1 116 ? 18.043 6.143 -8.407 1.00 97.50 116 LEU A C 1
ATOM 960 O O . LEU A 1 116 ? 17.414 6.800 -7.580 1.00 97.50 116 LEU A O 1
ATOM 964 N N . GLY A 1 117 ? 18.083 6.488 -9.698 1.00 98.12 117 GLY A N 1
ATOM 965 C CA . GLY A 1 117 ? 17.375 7.657 -10.227 1.00 98.12 117 GLY A CA 1
ATOM 966 C C . GLY A 1 117 ? 15.856 7.578 -10.025 1.00 98.12 117 GLY A C 1
ATOM 967 O O . GLY A 1 117 ? 15.238 8.566 -9.628 1.00 98.12 117 GLY A O 1
ATOM 968 N N . ALA A 1 118 ? 15.257 6.395 -10.207 1.00 98.12 118 ALA A N 1
ATOM 969 C CA . ALA A 1 118 ? 13.838 6.166 -9.934 1.00 98.12 118 ALA A CA 1
ATOM 970 C C . ALA A 1 118 ? 13.508 6.370 -8.450 1.00 98.12 118 ALA A C 1
ATOM 972 O O . ALA A 1 118 ? 12.516 7.025 -8.130 1.00 98.12 118 ALA A O 1
ATOM 973 N N . LYS A 1 119 ? 14.374 5.869 -7.558 1.00 98.38 119 LYS A N 1
ATOM 974 C CA . LYS A 1 119 ? 14.246 6.027 -6.104 1.00 98.38 119 LYS A CA 1
ATOM 975 C C . LYS A 1 119 ? 14.263 7.501 -5.697 1.00 98.38 119 LYS A C 1
ATOM 977 O O . LYS A 1 119 ? 13.351 7.954 -5.016 1.00 98.38 119 LYS A O 1
ATOM 982 N N . ILE A 1 120 ? 15.250 8.269 -6.167 1.00 98.56 120 ILE A N 1
ATOM 983 C CA . ILE A 1 120 ? 15.364 9.711 -5.877 1.00 98.56 120 ILE A CA 1
ATOM 984 C C . ILE A 1 120 ? 14.147 10.469 -6.417 1.00 98.56 120 ILE A C 1
ATOM 986 O O . ILE A 1 120 ? 13.563 11.284 -5.703 1.00 98.56 120 ILE A O 1
ATOM 990 N N . ARG A 1 121 ? 13.730 10.177 -7.654 1.00 98.62 121 ARG A N 1
ATOM 991 C CA . ARG A 1 121 ? 12.549 10.791 -8.272 1.00 98.62 121 ARG A CA 1
ATOM 992 C C . ARG A 1 121 ? 11.281 10.528 -7.453 1.00 98.62 121 ARG A C 1
ATOM 994 O O . ARG A 1 121 ? 10.499 11.455 -7.264 1.00 98.62 121 ARG A O 1
ATOM 1001 N N . ALA A 1 122 ? 11.110 9.315 -6.922 1.00 98.50 122 ALA A N 1
ATOM 1002 C CA . ALA A 1 122 ? 9.995 8.970 -6.041 1.00 98.50 122 ALA A CA 1
ATOM 1003 C C . ALA A 1 122 ? 9.992 9.813 -4.752 1.00 98.50 122 ALA A C 1
ATOM 1005 O O . ALA A 1 122 ? 8.955 10.368 -4.393 1.00 98.50 122 ALA A O 1
ATOM 1006 N N . GLU A 1 123 ? 11.147 9.995 -4.096 1.00 98.44 123 GLU A N 1
ATOM 1007 C CA . GLU A 1 123 ? 11.242 10.863 -2.907 1.00 98.44 123 GLU A CA 1
ATOM 1008 C C . GLU A 1 123 ? 10.895 12.323 -3.216 1.00 98.44 123 GLU A C 1
ATOM 1010 O O . GLU A 1 123 ? 10.213 12.992 -2.436 1.00 98.44 123 GLU A O 1
ATOM 1015 N N . LEU A 1 124 ? 11.395 12.842 -4.342 1.00 98.69 124 LEU A N 1
ATOM 1016 C CA . LEU A 1 124 ? 11.152 14.222 -4.754 1.00 98.69 124 LEU A CA 1
ATOM 1017 C C . LEU A 1 124 ? 9.675 14.451 -5.086 1.00 98.69 124 LEU A C 1
ATOM 1019 O O . LEU A 1 124 ? 9.125 15.476 -4.678 1.00 98.69 124 LEU A O 1
ATOM 1023 N N . ASP A 1 125 ? 9.021 13.499 -5.757 1.00 98.62 125 ASP A N 1
ATOM 1024 C CA . ASP A 1 125 ? 7.588 13.578 -6.054 1.00 98.62 125 ASP A CA 1
ATOM 1025 C C . ASP A 1 125 ? 6.743 13.613 -4.771 1.00 98.62 125 ASP A C 1
ATOM 1027 O O . ASP A 1 125 ? 5.869 14.471 -4.627 1.00 98.62 125 ASP A O 1
ATOM 1031 N N . LEU A 1 126 ? 7.051 12.764 -3.786 1.00 98.44 126 LEU A N 1
ATOM 1032 C CA . LEU A 1 126 ? 6.361 12.771 -2.490 1.00 98.44 126 LEU A CA 1
ATOM 1033 C C . LEU A 1 126 ? 6.549 14.101 -1.751 1.00 98.44 126 LEU A C 1
ATOM 1035 O O . LEU A 1 126 ? 5.582 14.690 -1.267 1.00 98.44 126 LEU A O 1
ATOM 1039 N N . ARG A 1 127 ? 7.780 14.629 -1.712 1.00 98.38 127 ARG A N 1
ATOM 1040 C CA . ARG A 1 127 ? 8.077 15.931 -1.083 1.00 98.38 127 ARG A CA 1
ATOM 1041 C C . ARG A 1 127 ? 7.347 17.086 -1.765 1.00 98.38 127 ARG A C 1
ATOM 1043 O O . ARG A 1 127 ? 6.815 17.966 -1.079 1.00 98.38 127 ARG A O 1
ATOM 1050 N N . LYS A 1 128 ? 7.297 17.076 -3.101 1.00 98.56 128 LYS A N 1
ATOM 1051 C CA . LYS A 1 128 ? 6.564 18.063 -3.905 1.00 98.56 128 LYS A CA 1
ATOM 1052 C C . LYS A 1 128 ? 5.070 18.038 -3.577 1.00 98.56 128 LYS A C 1
ATOM 1054 O O . LYS A 1 128 ? 4.462 19.094 -3.432 1.00 98.56 128 LYS A O 1
ATOM 1059 N N . ASN A 1 129 ? 4.499 16.849 -3.393 1.00 98.56 129 ASN A N 1
ATOM 1060 C CA . ASN A 1 129 ? 3.068 16.652 -3.173 1.00 98.56 129 ASN A CA 1
ATOM 1061 C C . ASN A 1 129 ? 2.653 16.544 -1.691 1.00 98.56 129 ASN A C 1
ATOM 1063 O O . ASN A 1 129 ? 1.504 16.210 -1.410 1.00 98.56 129 ASN A O 1
ATOM 1067 N N . ARG A 1 130 ? 3.531 16.876 -0.731 1.00 98.06 130 ARG A N 1
ATOM 1068 C CA . ARG A 1 130 ? 3.287 16.702 0.719 1.00 98.06 130 ARG A CA 1
ATOM 1069 C C . ARG A 1 130 ? 1.948 17.258 1.221 1.00 98.06 130 ARG A C 1
ATOM 1071 O O . ARG A 1 130 ? 1.330 16.651 2.085 1.00 98.06 130 ARG A O 1
ATOM 1078 N N . LYS A 1 131 ? 1.492 18.395 0.675 1.00 98.38 131 LYS A N 1
ATOM 1079 C CA . LYS A 1 131 ? 0.217 19.022 1.058 1.00 98.38 131 LYS A CA 1
ATOM 1080 C C . LYS A 1 131 ? -0.962 18.119 0.687 1.00 98.38 131 LYS A C 1
ATOM 1082 O O . LYS A 1 131 ? -1.758 17.789 1.554 1.00 98.38 131 LYS A O 1
ATOM 1087 N N . LYS A 1 132 ? -0.995 17.641 -0.559 1.00 98.31 132 LYS A N 1
ATOM 1088 C CA . LYS A 1 132 ? -2.015 16.707 -1.053 1.00 98.31 132 LYS A CA 1
ATOM 1089 C C . LYS A 1 132 ? -2.007 15.384 -0.280 1.00 98.31 132 LYS A C 1
ATOM 1091 O O . LYS A 1 132 ? -3.061 14.833 0.010 1.00 98.31 132 LYS A O 1
ATOM 1096 N N . ILE A 1 133 ? -0.821 14.886 0.075 1.00 98.69 133 ILE A N 1
ATOM 1097 C CA . ILE A 1 133 ? -0.670 13.669 0.889 1.00 98.69 133 ILE A CA 1
ATOM 1098 C C . ILE A 1 133 ? -1.240 13.892 2.294 1.00 98.69 133 ILE A C 1
ATOM 1100 O O . ILE A 1 133 ? -1.984 13.053 2.785 1.00 98.69 133 ILE A O 1
ATOM 1104 N N . SER A 1 134 ? -0.948 15.038 2.912 1.00 98.56 134 SER A N 1
ATOM 1105 C CA . SER A 1 134 ? -1.491 15.397 4.224 1.00 98.56 134 SER A CA 1
ATOM 1106 C C . SER A 1 134 ? -3.012 15.547 4.193 1.00 98.56 134 SER A C 1
ATOM 1108 O O . SER A 1 134 ? -3.686 15.024 5.069 1.00 98.56 134 SER A O 1
ATOM 1110 N N . GLU A 1 135 ? -3.567 16.218 3.182 1.00 98.56 135 GLU A N 1
ATOM 1111 C CA . GLU A 1 135 ? -5.021 16.346 2.998 1.00 98.56 135 GLU A CA 1
ATOM 1112 C C . GLU A 1 135 ? -5.683 14.974 2.831 1.00 98.56 135 GLU A C 1
ATOM 1114 O O . GLU A 1 135 ? -6.733 14.709 3.417 1.00 98.56 135 GLU A O 1
ATOM 1119 N N . ARG A 1 136 ? -5.043 14.072 2.074 1.00 98.50 136 ARG A N 1
ATOM 1120 C CA . ARG A 1 136 ? -5.521 12.697 1.930 1.00 98.50 136 ARG A CA 1
ATOM 1121 C C . ARG A 1 136 ? -5.481 11.937 3.250 1.00 98.50 136 ARG A C 1
ATOM 1123 O O . ARG A 1 136 ? -6.459 11.268 3.564 1.00 98.50 136 ARG A O 1
ATOM 1130 N N . TYR A 1 137 ? -4.375 12.031 3.985 1.00 98.69 137 TYR A N 1
ATOM 1131 C CA . TYR A 1 137 ? -4.226 11.413 5.299 1.00 98.69 137 TYR A CA 1
ATOM 1132 C C . TYR A 1 137 ? -5.363 11.841 6.234 1.00 98.69 137 TYR A C 1
ATOM 1134 O O . TYR A 1 137 ? -6.084 10.982 6.726 1.00 98.69 137 TYR A O 1
ATOM 1142 N N . GLU A 1 138 ? -5.585 13.148 6.416 1.00 98.62 138 GLU A N 1
ATOM 1143 C CA . GLU A 1 138 ? -6.619 13.646 7.339 1.00 98.62 138 GLU A CA 1
ATOM 1144 C C . GLU A 1 138 ? -8.022 13.167 6.920 1.00 98.62 138 GLU A C 1
ATOM 1146 O O . GLU A 1 138 ? -8.836 12.776 7.756 1.00 98.62 138 GLU A O 1
ATOM 1151 N N . HIS A 1 139 ? -8.296 13.121 5.611 1.00 98.25 139 HIS A N 1
ATOM 1152 C CA . HIS A 1 139 ? -9.553 12.587 5.091 1.00 98.25 139 HIS A CA 1
ATOM 1153 C C . HIS A 1 139 ? -9.737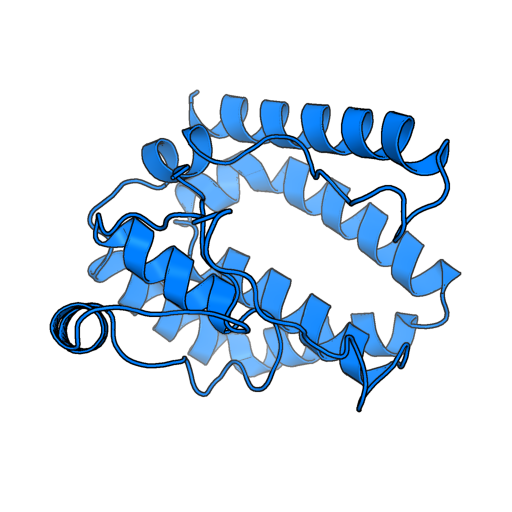 11.092 5.395 1.00 98.25 139 HIS A C 1
ATOM 1155 O O . HIS A 1 139 ? -10.814 10.687 5.832 1.00 98.25 139 HIS A O 1
ATOM 1161 N N . LEU A 1 140 ? -8.716 10.263 5.155 1.00 98.38 140 LEU A N 1
ATOM 1162 C CA . LEU A 1 140 ? -8.794 8.824 5.416 1.00 98.38 140 LEU A CA 1
ATOM 1163 C C . LEU A 1 140 ? -8.865 8.518 6.909 1.00 98.38 140 LEU A C 1
ATOM 1165 O O . LEU A 1 140 ? -9.659 7.671 7.313 1.00 98.38 140 LEU A O 1
ATOM 1169 N N . GLU A 1 141 ? -8.104 9.244 7.722 1.00 98.19 141 GLU A N 1
ATOM 1170 C CA . GLU A 1 141 ? -8.111 9.102 9.175 1.00 98.19 141 GLU A CA 1
ATOM 1171 C C . GLU A 1 141 ? -9.499 9.398 9.757 1.00 98.19 141 GLU A C 1
ATOM 1173 O O . GLU A 1 141 ? -9.984 8.644 10.594 1.00 98.19 141 GLU A O 1
ATOM 1178 N N . HIS A 1 142 ? -10.200 10.418 9.249 1.00 97.75 142 HIS A N 1
ATOM 1179 C CA . HIS A 1 142 ? -11.573 10.727 9.666 1.00 97.75 142 HIS A CA 1
ATOM 1180 C C . HIS A 1 142 ? -12.594 9.642 9.271 1.00 97.75 142 HIS A C 1
ATOM 1182 O O . HIS A 1 142 ? -13.610 9.455 9.941 1.00 97.75 142 HIS A O 1
ATOM 1188 N N . LEU A 1 143 ? -12.372 8.934 8.159 1.00 97.25 143 LEU A N 1
ATOM 1189 C CA . LEU A 1 143 ? -13.265 7.860 7.704 1.00 97.25 143 LEU A CA 1
ATOM 1190 C C . LEU A 1 143 ? -12.981 6.513 8.377 1.00 97.25 143 LEU A C 1
ATOM 1192 O O . LEU A 1 143 ? -13.844 5.629 8.359 1.00 97.25 143 LEU A O 1
ATOM 1196 N N . LYS A 1 144 ? -11.779 6.342 8.930 1.00 97.38 144 LYS A N 1
ATOM 1197 C CA . LYS A 1 144 ? -11.297 5.096 9.519 1.00 97.38 144 LYS A CA 1
ATOM 1198 C C . LYS A 1 144 ? -12.180 4.671 10.694 1.00 97.38 144 LYS A C 1
ATOM 1200 O O . LYS A 1 144 ? -12.446 5.441 11.610 1.00 97.38 144 LYS A O 1
ATOM 1205 N N . LYS A 1 145 ? -12.640 3.418 10.662 1.00 97.88 145 LYS A N 1
ATOM 1206 C CA . LYS A 1 145 ? -13.466 2.804 11.719 1.00 97.88 145 LYS A CA 1
ATOM 1207 C C . LYS A 1 145 ? -12.730 1.712 12.481 1.00 97.88 145 LYS A C 1
ATOM 1209 O O . LYS A 1 145 ? -12.983 1.525 13.664 1.00 97.88 145 LYS A O 1
ATOM 1214 N N . ILE A 1 146 ? -11.866 0.974 11.791 1.00 97.81 146 ILE A N 1
ATOM 1215 C CA . ILE A 1 146 ? -11.031 -0.071 12.380 1.00 97.81 146 ILE A CA 1
ATOM 1216 C C . ILE A 1 146 ? -9.677 0.532 12.733 1.00 97.81 146 ILE A C 1
ATOM 1218 O O . ILE A 1 146 ? -9.089 1.243 11.918 1.00 97.81 146 ILE A O 1
ATOM 1222 N N . SER A 1 147 ? -9.196 0.253 13.944 1.00 96.56 147 SER A N 1
ATOM 1223 C CA . SER A 1 147 ? -7.917 0.776 14.412 1.00 96.56 147 SER A CA 1
ATOM 1224 C C . SER A 1 147 ? -6.748 0.190 13.617 1.00 96.56 147 SER A C 1
ATOM 1226 O O . SER A 1 147 ? -6.799 -0.949 13.148 1.00 96.56 147 SER A O 1
ATOM 1228 N N . ASP A 1 148 ? -5.655 0.946 13.508 1.00 97.06 148 ASP A N 1
ATOM 1229 C CA . ASP A 1 148 ? -4.431 0.452 12.868 1.00 97.06 148 ASP A CA 1
ATOM 1230 C C . ASP A 1 148 ? -3.892 -0.802 13.556 1.00 97.06 148 ASP A C 1
ATOM 1232 O O . ASP A 1 148 ? -3.388 -1.700 12.889 1.00 97.06 148 ASP A O 1
ATOM 1236 N N . ARG A 1 149 ? -4.028 -0.880 14.886 1.00 96.06 149 ARG A N 1
ATOM 1237 C CA . ARG A 1 149 ? -3.627 -2.051 15.666 1.00 96.06 149 ARG A CA 1
ATOM 1238 C C . ARG A 1 149 ? -4.367 -3.296 15.195 1.00 96.06 149 ARG A C 1
ATOM 1240 O O . ARG A 1 149 ? -3.715 -4.284 14.875 1.00 96.06 149 ARG A O 1
ATOM 1247 N N . ASP A 1 150 ? -5.693 -3.241 15.120 1.00 95.31 150 ASP A N 1
ATOM 1248 C CA . ASP A 1 150 ? -6.497 -4.402 14.724 1.00 95.31 150 ASP A CA 1
ATOM 1249 C C . ASP A 1 150 ? -6.182 -4.819 13.283 1.00 95.31 150 ASP A C 1
ATOM 1251 O O . ASP A 1 150 ? -5.989 -5.999 13.004 1.00 95.31 150 ASP A O 1
ATOM 1255 N N . LEU A 1 151 ? -6.030 -3.845 12.377 1.00 95.12 151 LEU A N 1
ATOM 1256 C CA . LEU A 1 151 ? -5.668 -4.121 10.986 1.00 95.12 151 LEU A CA 1
ATOM 1257 C C . LEU A 1 151 ? -4.291 -4.771 10.863 1.00 95.12 151 LEU A C 1
ATOM 1259 O O . LEU A 1 151 ? -4.138 -5.763 10.154 1.00 95.12 151 LEU A O 1
ATOM 1263 N N . VAL A 1 152 ? -3.275 -4.208 11.520 1.00 94.69 152 VAL A N 1
ATOM 1264 C CA . VAL A 1 152 ? -1.886 -4.654 11.365 1.00 94.69 152 VAL A CA 1
ATOM 1265 C C . VAL A 1 152 ? -1.664 -6.024 11.990 1.00 94.69 152 VAL A C 1
ATOM 1267 O O . VAL A 1 152 ? -0.895 -6.811 11.438 1.00 94.69 152 VAL A O 1
ATOM 1270 N N . MET A 1 153 ? -2.330 -6.341 13.101 1.00 93.50 153 MET A N 1
ATOM 1271 C CA . MET A 1 153 ? -2.177 -7.647 13.751 1.00 93.50 153 MET A CA 1
ATOM 1272 C C . MET A 1 153 ? -2.659 -8.798 12.858 1.00 93.50 153 MET A C 1
ATOM 1274 O O . MET A 1 153 ? -2.017 -9.853 12.852 1.00 93.50 153 MET A O 1
ATOM 1278 N N . ASP A 1 154 ? -3.673 -8.547 12.029 1.00 90.69 154 ASP A N 1
ATOM 1279 C CA . ASP A 1 154 ? -4.222 -9.500 11.059 1.00 90.69 154 ASP A CA 1
ATOM 1280 C C . ASP A 1 154 ? -3.381 -9.637 9.770 1.00 90.69 154 ASP A C 1
ATOM 1282 O O . ASP A 1 154 ? -3.594 -10.568 8.988 1.00 90.69 154 ASP A O 1
ATOM 1286 N N . LEU A 1 155 ? -2.408 -8.750 9.517 1.00 91.94 155 LEU A N 1
ATOM 1287 C CA . LEU A 1 155 ? -1.570 -8.830 8.314 1.00 91.94 155 LEU A CA 1
ATOM 1288 C C . LEU A 1 155 ? -0.584 -10.010 8.377 1.00 91.94 155 LEU A C 1
ATOM 1290 O O . LEU A 1 155 ? -0.007 -10.283 9.431 1.00 91.94 155 LEU A O 1
ATOM 1294 N N . PRO A 1 156 ? -0.307 -10.700 7.257 1.00 91.94 156 PRO A N 1
ATOM 1295 C CA . PRO A 1 156 ? 0.655 -11.797 7.240 1.00 91.94 156 PRO A CA 1
ATOM 1296 C C . PRO A 1 156 ? 2.097 -11.301 7.430 1.00 91.94 156 PRO A C 1
ATOM 1298 O O . PRO A 1 156 ? 2.509 -10.292 6.865 1.00 91.94 156 PRO A O 1
ATOM 1301 N N . ASP A 1 157 ? 2.903 -12.069 8.167 1.00 92.56 157 ASP A N 1
ATOM 1302 C CA . ASP A 1 157 ? 4.320 -11.758 8.427 1.00 92.56 157 ASP A CA 1
ATOM 1303 C C . ASP A 1 157 ? 5.287 -12.357 7.386 1.00 92.56 157 ASP A C 1
ATOM 1305 O O . ASP A 1 157 ? 6.508 -12.284 7.540 1.00 92.56 157 ASP A O 1
ATOM 1309 N N . ALA A 1 158 ? 4.774 -13.018 6.349 1.00 88.12 158 ALA A N 1
ATOM 1310 C CA . ALA A 1 158 ? 5.583 -13.694 5.340 1.00 88.12 158 ALA A CA 1
ATOM 1311 C C . ALA A 1 158 ? 4.975 -13.541 3.948 1.00 88.12 158 ALA A C 1
ATOM 1313 O O . ALA A 1 158 ? 3.761 -13.439 3.790 1.00 88.12 158 ALA A O 1
ATOM 1314 N N . ILE A 1 159 ? 5.841 -13.573 2.937 1.00 86.31 159 ILE A N 1
ATOM 1315 C CA . ILE A 1 159 ? 5.455 -13.493 1.534 1.00 86.31 159 ILE A CA 1
ATOM 1316 C C . ILE A 1 159 ? 5.623 -14.881 0.926 1.00 86.31 159 ILE A C 1
ATOM 1318 O O . ILE A 1 159 ? 6.726 -15.434 0.866 1.00 86.31 159 ILE A O 1
ATOM 1322 N N . HIS A 1 160 ? 4.515 -15.443 0.455 1.00 83.00 160 HIS A N 1
ATOM 1323 C CA . HIS A 1 160 ? 4.529 -16.679 -0.307 1.00 83.00 160 HIS A CA 1
ATOM 1324 C C . HIS A 1 160 ? 4.575 -16.350 -1.799 1.00 83.00 160 HIS A C 1
ATOM 1326 O O . HIS A 1 160 ? 3.590 -15.886 -2.370 1.00 83.00 160 HIS A O 1
ATOM 1332 N N . VAL A 1 161 ? 5.724 -16.600 -2.425 1.00 76.88 161 VAL A N 1
ATOM 1333 C CA . VAL A 1 161 ? 5.866 -16.513 -3.879 1.00 76.88 161 VAL A CA 1
ATOM 1334 C C . VAL A 1 161 ? 5.912 -17.934 -4.439 1.00 76.88 161 VAL A C 1
ATOM 1336 O O . VAL A 1 161 ? 6.747 -18.725 -3.989 1.00 76.88 161 VAL A O 1
ATOM 1339 N N . PRO A 1 162 ? 5.043 -18.277 -5.402 1.00 72.38 162 PRO A N 1
ATOM 1340 C CA . PRO A 1 162 ? 5.086 -19.559 -6.088 1.00 72.38 162 PRO A CA 1
ATOM 1341 C C . PRO A 1 162 ? 6.482 -19.896 -6.645 1.00 72.38 162 PRO A C 1
ATOM 1343 O O . PRO A 1 162 ? 7.223 -19.036 -7.134 1.00 72.38 162 PRO A O 1
ATOM 1346 N N . SER A 1 163 ? 6.856 -21.173 -6.567 1.00 69.56 163 SER A N 1
ATOM 1347 C CA . SER A 1 163 ? 8.191 -21.674 -6.937 1.00 69.56 163 SER A CA 1
ATOM 1348 C C . SER A 1 163 ? 8.485 -21.616 -8.440 1.00 69.56 163 SER A C 1
ATOM 1350 O O . SER A 1 163 ? 9.642 -21.668 -8.841 1.00 69.56 163 SER A O 1
ATOM 1352 N N . ASN A 1 164 ? 7.455 -21.466 -9.270 1.00 68.81 164 ASN A N 1
ATOM 1353 C CA . ASN A 1 164 ? 7.568 -21.186 -10.701 1.00 68.81 164 ASN A CA 1
ATOM 1354 C C . ASN A 1 164 ? 7.961 -19.727 -11.007 1.00 68.81 164 ASN A C 1
ATOM 1356 O O . ASN A 1 164 ? 8.348 -19.443 -12.134 1.00 68.81 164 ASN A O 1
ATOM 1360 N N . VAL A 1 165 ? 7.887 -18.819 -10.027 1.00 64.00 165 VAL A N 1
ATOM 1361 C CA . VAL A 1 165 ? 8.251 -17.396 -10.176 1.00 64.00 165 VAL A CA 1
ATOM 1362 C C . VAL A 1 165 ? 9.614 -17.082 -9.540 1.00 64.00 165 VAL A C 1
ATOM 1364 O O . VAL A 1 165 ? 10.287 -16.135 -9.939 1.00 64.00 165 VAL A O 1
ATOM 1367 N N . THR A 1 166 ? 10.073 -17.874 -8.562 1.00 58.53 166 THR A N 1
ATOM 1368 C CA . THR A 1 166 ? 11.305 -17.599 -7.794 1.00 58.53 166 THR A CA 1
ATOM 1369 C C . THR A 1 166 ? 12.207 -18.824 -7.639 1.00 58.53 166 THR A C 1
ATOM 1371 O O . THR A 1 166 ? 11.741 -19.941 -7.436 1.00 58.53 166 THR A O 1
ATOM 1374 N N . GLY A 1 167 ? 13.531 -18.618 -7.681 1.00 56.28 167 GLY A N 1
ATOM 1375 C CA . GLY A 1 167 ? 14.514 -19.670 -7.396 1.00 56.28 167 GLY A CA 1
ATOM 1376 C C . GLY A 1 167 ? 14.400 -20.193 -5.955 1.00 56.28 167 GLY A C 1
ATOM 1377 O O . GLY A 1 167 ? 14.297 -19.412 -5.011 1.00 56.28 167 GLY A O 1
ATOM 1378 N N . LYS A 1 168 ? 14.443 -21.522 -5.773 1.00 53.12 168 LYS A N 1
ATOM 1379 C CA . LYS A 1 168 ? 14.097 -22.231 -4.518 1.00 53.12 168 LYS A CA 1
ATOM 1380 C C . LYS A 1 168 ? 14.807 -21.737 -3.237 1.00 53.12 168 LYS A C 1
ATOM 1382 O O . LYS A 1 168 ? 14.226 -21.848 -2.161 1.00 53.12 168 LYS A O 1
ATOM 1387 N N . ASN A 1 169 ? 16.020 -21.177 -3.320 1.00 51.72 169 ASN A N 1
ATOM 1388 C CA . ASN A 1 169 ? 16.850 -20.863 -2.141 1.00 51.72 169 ASN A CA 1
ATOM 1389 C C . ASN A 1 169 ? 16.743 -19.416 -1.625 1.00 51.72 169 ASN A C 1
ATOM 1391 O O . ASN A 1 169 ? 16.950 -19.174 -0.434 1.00 51.72 169 ASN A O 1
ATOM 1395 N N . THR A 1 170 ? 16.379 -18.448 -2.467 1.00 55.69 170 THR A N 1
ATOM 1396 C CA . THR A 1 170 ? 16.328 -17.020 -2.095 1.00 55.69 170 THR A CA 1
ATOM 1397 C C . THR A 1 170 ? 15.168 -16.701 -1.141 1.00 55.69 170 THR A C 1
ATOM 1399 O O . THR A 1 170 ? 15.260 -15.779 -0.330 1.00 55.69 170 THR A O 1
ATOM 1402 N N . ASN A 1 171 ? 14.107 -17.514 -1.160 1.00 63.75 171 ASN A N 1
ATOM 1403 C CA . ASN A 1 171 ? 12.879 -17.266 -0.402 1.00 63.75 171 ASN A CA 1
ATOM 1404 C C . ASN A 1 171 ? 13.013 -17.470 1.115 1.00 63.75 171 ASN A C 1
ATOM 1406 O O . ASN A 1 171 ? 12.296 -16.818 1.868 1.00 63.75 171 ASN A O 1
ATOM 1410 N N . SER A 1 172 ? 13.908 -18.342 1.593 1.00 76.00 172 SER A N 1
ATOM 1411 C CA . SER A 1 172 ? 13.995 -18.686 3.026 1.00 76.00 172 SER A CA 1
ATOM 1412 C C . SER A 1 172 ? 14.608 -17.563 3.868 1.00 76.00 172 SER A C 1
ATOM 1414 O O . SER A 1 172 ? 14.030 -17.150 4.875 1.00 76.00 172 SER A O 1
ATOM 1416 N N . ILE A 1 173 ? 15.761 -17.032 3.448 1.00 84.31 173 ILE A N 1
ATOM 1417 C CA . ILE A 1 173 ? 16.471 -15.973 4.184 1.00 84.31 173 ILE A CA 1
ATOM 1418 C C . ILE A 1 173 ? 15.676 -14.669 4.127 1.00 84.31 173 ILE A C 1
ATOM 1420 O O . ILE A 1 173 ? 15.460 -14.036 5.161 1.00 84.31 173 ILE A O 1
ATOM 1424 N N . PHE A 1 174 ? 15.182 -14.312 2.939 1.00 84.88 174 PHE A N 1
ATOM 1425 C CA . PHE A 1 174 ? 14.346 -13.132 2.747 1.00 84.88 174 PHE A CA 1
ATOM 1426 C C . PHE A 1 174 ? 13.090 -13.183 3.627 1.00 84.88 174 PHE A C 1
ATOM 1428 O O . PHE A 1 174 ? 12.849 -12.256 4.399 1.00 84.88 174 PHE A O 1
ATOM 1435 N N . ASN A 1 175 ? 12.346 -14.296 3.622 1.00 87.62 175 ASN A N 1
ATOM 1436 C CA . ASN A 1 175 ? 11.162 -14.422 4.474 1.00 87.62 175 ASN A CA 1
ATOM 1437 C C . ASN A 1 175 ? 11.488 -14.418 5.969 1.00 87.62 175 ASN A C 1
ATOM 1439 O O . ASN A 1 175 ? 10.701 -13.894 6.752 1.00 87.62 175 ASN A O 1
ATOM 1443 N N . LYS A 1 176 ? 12.630 -14.972 6.396 1.00 91.31 176 LYS A N 1
ATOM 1444 C CA . LYS A 1 176 ? 13.065 -14.871 7.799 1.00 91.31 176 LYS A CA 1
ATOM 1445 C C . LYS A 1 176 ? 13.319 -13.417 8.201 1.00 91.31 176 LYS A C 1
ATOM 1447 O O . LYS A 1 176 ? 12.925 -13.023 9.296 1.00 91.31 176 LYS A O 1
ATOM 1452 N N . LEU A 1 177 ? 13.957 -12.630 7.332 1.00 92.06 177 LEU A N 1
ATOM 1453 C CA . LEU A 1 177 ? 14.206 -11.208 7.570 1.00 92.06 177 LEU A CA 1
ATOM 1454 C C . LEU A 1 177 ? 12.894 -10.420 7.647 1.00 92.06 177 LEU A C 1
ATOM 1456 O O . LEU A 1 177 ? 12.655 -9.751 8.651 1.00 92.06 177 LEU A O 1
ATOM 1460 N N . ILE A 1 178 ? 12.033 -10.543 6.632 1.00 91.94 178 ILE A N 1
ATOM 1461 C CA . ILE A 1 178 ? 10.740 -9.845 6.579 1.00 91.94 178 ILE A CA 1
ATOM 1462 C C . ILE A 1 178 ? 9.882 -10.191 7.794 1.00 91.94 178 ILE A C 1
ATOM 1464 O O . ILE A 1 178 ? 9.367 -9.288 8.447 1.00 91.94 178 ILE A O 1
ATOM 1468 N N . ARG A 1 179 ? 9.820 -11.470 8.176 1.00 95.00 179 ARG A N 1
ATOM 1469 C CA . ARG A 1 179 ? 9.065 -11.914 9.351 1.00 95.00 179 ARG A CA 1
ATOM 1470 C C . ARG A 1 179 ? 9.544 -11.267 10.639 1.00 95.00 179 ARG A C 1
ATOM 1472 O O . ARG A 1 179 ? 8.725 -10.791 11.415 1.00 95.00 179 ARG A O 1
ATOM 1479 N N . ARG A 1 180 ? 10.861 -11.203 10.857 1.00 95.69 180 ARG A N 1
ATOM 1480 C CA . ARG A 1 180 ? 11.432 -10.538 12.040 1.00 95.69 180 ARG A CA 1
ATOM 1481 C C . ARG A 1 180 ? 11.096 -9.048 12.073 1.00 95.69 180 ARG A C 1
ATOM 1483 O O . ARG A 1 180 ? 10.745 -8.536 13.131 1.00 95.69 180 ARG A O 1
ATOM 1490 N N . LEU A 1 181 ? 11.202 -8.358 10.935 1.00 95.31 181 LEU A N 1
ATOM 1491 C CA . LEU A 1 181 ? 10.866 -6.934 10.834 1.00 95.31 181 LEU A CA 1
ATOM 1492 C C . LEU A 1 181 ? 9.371 -6.696 11.078 1.00 95.31 181 LEU A C 1
ATOM 1494 O O . LEU A 1 181 ? 9.018 -5.812 11.853 1.00 95.31 181 LEU A O 1
ATOM 1498 N N . SER A 1 182 ? 8.510 -7.526 10.487 1.00 95.38 182 SER A N 1
ATOM 1499 C CA . SER A 1 182 ? 7.057 -7.452 10.656 1.00 95.38 182 SER A CA 1
ATOM 1500 C C . SER A 1 182 ? 6.641 -7.680 12.111 1.00 95.38 182 SER A C 1
ATOM 1502 O O . SER A 1 182 ? 5.959 -6.847 12.701 1.00 95.38 182 SER A O 1
ATOM 1504 N N . GLN A 1 183 ? 7.153 -8.737 12.752 1.00 96.12 183 GLN A N 1
ATOM 1505 C CA . GLN A 1 183 ? 6.886 -9.026 14.166 1.00 96.12 183 GLN A CA 1
ATOM 1506 C C . GLN A 1 183 ? 7.385 -7.917 15.100 1.00 96.12 183 GLN A C 1
ATOM 1508 O O . GLN A 1 183 ? 6.707 -7.575 16.068 1.00 96.12 183 GLN A O 1
ATOM 1513 N N . ARG A 1 184 ? 8.545 -7.315 14.804 1.00 96.12 184 ARG A N 1
ATOM 1514 C CA . ARG A 1 184 ? 9.051 -6.155 15.553 1.00 96.12 184 ARG A CA 1
ATOM 1515 C C . ARG A 1 184 ? 8.109 -4.955 15.432 1.00 96.12 184 ARG A C 1
ATOM 1517 O O . ARG A 1 184 ? 7.844 -4.309 16.442 1.00 96.12 184 ARG A O 1
ATOM 1524 N N . ALA A 1 185 ? 7.606 -4.668 14.232 1.00 96.19 185 ALA A N 1
ATOM 1525 C CA . ALA A 1 185 ? 6.645 -3.590 14.009 1.00 96.19 185 ALA A CA 1
ATOM 1526 C C . ALA A 1 185 ? 5.314 -3.850 14.735 1.00 96.19 185 ALA A C 1
ATOM 1528 O O . ALA A 1 185 ? 4.838 -2.976 15.452 1.00 96.19 185 ALA A O 1
ATOM 1529 N N . LYS A 1 186 ? 4.762 -5.067 14.633 1.00 96.62 186 LYS A N 1
ATOM 1530 C CA . LYS A 1 186 ? 3.544 -5.480 15.354 1.00 96.62 186 LYS A CA 1
ATOM 1531 C C . LYS A 1 186 ? 3.676 -5.340 16.867 1.00 96.62 186 LYS A C 1
ATOM 1533 O O . LYS A 1 186 ? 2.761 -4.841 17.520 1.00 96.62 186 LYS A O 1
ATOM 1538 N N . LYS A 1 187 ? 4.825 -5.745 17.418 1.00 96.31 187 LYS A N 1
ATOM 1539 C CA . LYS A 1 187 ? 5.120 -5.575 18.842 1.00 96.31 187 LYS A CA 1
ATOM 1540 C C . LYS A 1 187 ? 5.095 -4.096 19.233 1.00 96.31 187 LYS A C 1
ATOM 1542 O O . LYS A 1 187 ? 4.380 -3.740 20.154 1.00 96.31 187 LYS A O 1
ATOM 1547 N N . ALA A 1 188 ? 5.778 -3.240 18.472 1.00 95.81 188 ALA A N 1
ATOM 1548 C CA . ALA A 1 188 ? 5.810 -1.802 18.741 1.00 95.81 188 ALA A CA 1
ATOM 1549 C C . ALA A 1 188 ? 4.428 -1.127 18.686 1.00 95.81 188 ALA A C 1
ATOM 1551 O O . ALA A 1 188 ? 4.230 -0.129 19.361 1.00 95.81 188 ALA A O 1
ATOM 1552 N N . ILE A 1 189 ? 3.487 -1.645 17.887 1.00 95.19 189 ILE A N 1
ATOM 1553 C CA . ILE A 1 189 ? 2.100 -1.146 17.824 1.00 95.19 189 ILE A CA 1
ATOM 1554 C C . ILE A 1 189 ? 1.262 -1.639 19.012 1.00 95.19 189 ILE A C 1
ATOM 1556 O O . ILE A 1 189 ? 0.342 -0.944 19.444 1.00 95.19 189 ILE A O 1
ATOM 1560 N N . SER A 1 190 ? 1.551 -2.848 19.499 1.00 90.12 190 SER A N 1
ATOM 1561 C CA . SER A 1 190 ? 0.808 -3.500 20.584 1.00 90.12 190 SER A CA 1
ATOM 1562 C C . SER A 1 190 ? 1.180 -2.984 21.972 1.00 90.12 190 SER A C 1
ATOM 1564 O O . SER A 1 190 ? 0.328 -3.032 22.859 1.00 90.12 190 SER A O 1
ATOM 1566 N N . ASP A 1 191 ? 2.428 -2.539 22.127 1.00 75.31 191 ASP A N 1
ATOM 1567 C CA . ASP A 1 191 ? 2.967 -1.863 23.312 1.00 75.31 191 ASP A CA 1
ATOM 1568 C C . ASP A 1 191 ? 2.484 -0.394 23.375 1.00 75.31 191 ASP A C 1
ATOM 1570 O O . ASP A 1 191 ? 2.177 0.074 24.493 1.00 75.31 191 ASP A O 1
#

pLDDT: mean 92.97, std 9.37, range [51.72, 98.75]

Foldseek 3Di:
DAWAQFDDPVDDDDPPVLCVLQPAFDPVQVDDCSRVLSSLSCVLLVHIDDDDVVDDDDDDPPVPPNDDLVVLLSHQLNVVLCLLQRADPQLCVLLVVLVVVVVVVVCVVCVVVVNNVSVVNSVVVCV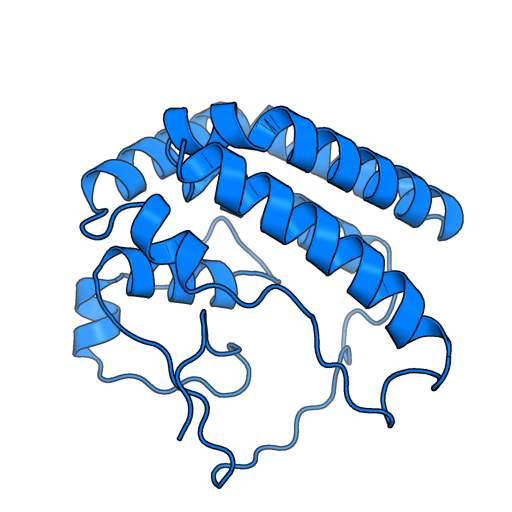VCVVVSVVNNVVSVVSGDDHPLVSLVPHDQFDDDDCVVDPPPPRPVVSVVSSVSSVSSNVSSVD

Secondary structure (DSSP, 8-state):
-EEES---GGG----HHHHHHH-S--TT--SSSHHHHHHHHHHHTTPPEEE-TT------TTTTT-S-HHHHHHHHHHHHHHHHHHS-HHHHHHHHHHHHHHHHHHHHHHHHTT-HHHHHHHHHHHHHTHHHHHHHHHHHHHH--S-HHHHHHTS-SS----TTTS-TTHHHHHHHHHHHHHHHHHHHHH-

InterPro domains:
  IPR029044 Nucleotide-diphospho-sugar transferases [G3DSA:3.90.550.10] (2-64)
  IPR029044 Nucleotide-diphospho-sugar transferases [SSF53448] (6-115)

Sequence (191 aa):
VEQIGYASGTCLFAPSSVFKKVGLLDPFIFLYHDDLDLGWRAAQLGIKSYYVPSSVIYHAESYMLGWNSEKFFWLERNRKYCLQTHYSKDTYSKIHSTLMLVDLLVWLFYLSKGFLGAKIRAELDLRKNRKKISERYEHLEHLKKISDRDLVMDLPDAIHVPSNVTGKNTNSIFNKLIRRLSQRAKKAISD

Organism: NCBI:txid408172